Protein AF-A0A3N9XPV6-F1 (afdb_monomer)

Organism: NCBI:txid709868

pLDDT: mean 76.43, std 15.55, range [40.47, 96.31]

Radius of gyration: 29.43 Å; Cα contacts (8 Å, |Δi|>4): 222; chains: 1; bounding box: 80×48×79 Å

Nearest PDB structures (foldseek):
  6jx6-assembly1_A  TM=5.260E-01  e=5.257E+00  Homo sapiens
  5eg1-assembly1_B  TM=3.482E-01  e=6.632E+00  Escherichia coli

Sequence (226 aa):
MHCTKCGAELAHPGQGHACRSSTPPPALRTAGWNVATWFVVGFAILLALAAMAAAVLGSTPSGRARPLPPSGAGAAIGFVLANLILIAAFIGLAVSGLIWGRGTRQLAEAHGSSGRSYSRHWGIRVFSSCVVFSTVMAWLASDRTAPAVLFGQAGLRTLGAAALIGGVLHSRARVLRLIAHVDRVVAGHDPAWPLSPTPTSDDWNAGQWDPDVLRDIEARRNRHRT

Foldseek 3Di:
DADPQDRDDDPDPPPDDLRAHLDQPPPVLVVQLVVLLVLLLVLLVLLLVLLVQLLVLLLPDPDDDDDDDPVNVVSVVSNVVSVVSNVVSVVSNVVSLVSNLVSLLVLCVNRSHRSVVLNDFVLQVLLVVLQVVLVVLCVPDPDNSPSCNSVSSSVSSNRSSVSNNVRSVVSVVVSVVSSVVSVCLSVVVDPCHDADPPRDPVVVPCCVVDVVVVVVVVVVVVVVVD

Mean predicted aligned error: 14.72 Å

Solvent-accessible surface area (backbone atoms only — not comparable to full-atom values): 12256 Å² total; per-residue (Å²): 94,60,41,94,73,40,62,50,80,42,96,52,94,85,67,89,66,87,71,40,40,76,64,78,76,59,68,68,58,57,51,54,33,53,53,24,48,51,46,31,43,49,24,29,51,49,31,24,52,24,31,45,51,28,26,57,42,55,50,51,85,88,74,85,89,71,87,76,59,84,70,56,60,54,42,55,54,49,30,54,49,22,51,53,48,33,54,52,20,52,52,49,27,52,55,26,43,52,53,26,45,52,40,52,25,52,54,32,45,49,63,46,40,70,30,70,71,69,60,66,48,68,12,60,56,48,22,52,50,24,48,50,50,29,52,50,52,50,70,72,36,92,54,61,65,39,53,70,50,31,47,49,31,20,51,28,40,33,52,14,27,52,36,31,42,52,31,51,54,52,48,48,54,56,50,51,53,52,51,54,51,50,52,35,60,72,67,66,66,48,97,77,64,77,76,55,97,66,78,48,79,73,77,67,45,52,59,79,81,36,65,64,60,36,54,49,54,52,55,52,54,54,65,74,74,111

Structure (mmCIF, N/CA/C/O backbone):
data_AF-A0A3N9XPV6-F1
#
_entry.id   AF-A0A3N9XPV6-F1
#
loop_
_atom_site.group_PDB
_atom_site.id
_atom_site.type_symbol
_atom_site.label_atom_id
_atom_site.label_alt_id
_atom_site.label_comp_id
_atom_site.label_asym_id
_atom_site.label_entity_id
_atom_site.label_seq_id
_atom_site.pdbx_PDB_ins_code
_atom_site.Cartn_x
_atom_site.Cartn_y
_atom_site.Cartn_z
_atom_site.occupancy
_atom_site.B_iso_or_equiv
_atom_site.auth_seq_id
_atom_site.auth_comp_id
_atom_site.auth_asym_id
_atom_site.auth_atom_id
_atom_site.pdbx_PDB_model_num
ATOM 1 N N . MET A 1 1 ? 18.701 -5.122 -40.941 1.00 62.53 1 MET A N 1
ATOM 2 C CA . MET A 1 1 ? 17.502 -4.270 -40.682 1.00 62.53 1 MET A CA 1
ATOM 3 C C . MET A 1 1 ? 17.457 -3.965 -39.188 1.00 62.53 1 MET A C 1
ATOM 5 O O . MET A 1 1 ? 17.973 -4.785 -38.455 1.00 62.53 1 MET A O 1
ATOM 9 N N . HIS A 1 2 ? 16.881 -2.860 -38.701 1.00 64.75 2 HIS A N 1
ATOM 10 C CA . HIS A 1 2 ? 16.944 -2.512 -37.261 1.00 64.75 2 HIS A CA 1
ATOM 11 C C . HIS A 1 2 ? 15.557 -2.445 -36.589 1.00 64.75 2 HIS A C 1
ATOM 13 O O . HIS A 1 2 ? 14.595 -2.010 -37.225 1.00 64.75 2 HIS A O 1
ATOM 19 N N . CYS A 1 3 ? 15.432 -2.836 -35.305 1.00 65.44 3 CYS A N 1
ATOM 20 C CA . CYS A 1 3 ? 14.211 -2.591 -34.512 1.00 65.44 3 CYS A CA 1
ATOM 21 C C . CYS A 1 3 ? 13.995 -1.077 -34.436 1.00 65.44 3 CYS A C 1
ATOM 23 O O . CYS A 1 3 ? 14.821 -0.364 -33.871 1.00 65.44 3 CYS A O 1
ATOM 25 N N . THR A 1 4 ? 12.850 -0.579 -34.900 1.00 61.44 4 THR A N 1
ATOM 26 C CA . THR A 1 4 ? 12.503 0.854 -34.829 1.00 61.44 4 THR A CA 1
ATOM 27 C C . THR A 1 4 ? 12.383 1.387 -33.395 1.00 61.44 4 THR A C 1
ATOM 29 O O . THR A 1 4 ? 12.362 2.595 -33.190 1.00 61.44 4 THR A O 1
ATOM 32 N N . LYS A 1 5 ? 12.312 0.496 -32.395 1.00 58.03 5 LYS A N 1
ATOM 33 C CA . LYS A 1 5 ? 12.226 0.835 -30.966 1.00 58.03 5 LYS A CA 1
ATOM 34 C C . LYS A 1 5 ? 13.553 0.780 -30.201 1.00 58.03 5 LYS A C 1
ATOM 36 O O . LYS A 1 5 ? 13.687 1.518 -29.231 1.00 58.03 5 LYS A O 1
ATOM 41 N N . CYS A 1 6 ? 14.494 -0.096 -30.561 1.00 62.50 6 CYS A N 1
ATOM 42 C CA . CYS A 1 6 ? 15.762 -0.239 -29.823 1.00 62.50 6 CYS A CA 1
ATOM 43 C C . CYS A 1 6 ? 17.029 -0.191 -30.678 1.00 62.50 6 CYS A C 1
ATOM 45 O O . CYS A 1 6 ? 18.121 -0.238 -30.125 1.00 62.50 6 CYS A O 1
ATOM 47 N N . GLY A 1 7 ? 16.907 -0.130 -32.004 1.00 62.75 7 GLY A N 1
ATOM 48 C CA . GLY A 1 7 ? 18.045 -0.140 -32.923 1.00 62.75 7 GLY A CA 1
ATOM 49 C C . GLY A 1 7 ? 18.720 -1.504 -33.104 1.00 62.75 7 GLY A C 1
ATOM 50 O O . GLY A 1 7 ? 19.620 -1.608 -33.932 1.00 62.75 7 GLY A O 1
ATOM 51 N N . ALA A 1 8 ? 18.287 -2.555 -32.392 1.00 66.38 8 ALA A N 1
ATOM 52 C CA . ALA A 1 8 ? 18.876 -3.889 -32.517 1.00 66.38 8 ALA A CA 1
ATOM 53 C C . ALA A 1 8 ? 18.784 -4.406 -33.953 1.00 66.38 8 ALA A C 1
ATOM 55 O O . ALA A 1 8 ? 17.744 -4.272 -34.602 1.00 66.38 8 ALA A O 1
ATOM 56 N N . GLU A 1 9 ? 19.874 -4.992 -34.431 1.00 67.69 9 GLU A N 1
ATOM 57 C CA . GLU A 1 9 ? 19.951 -5.565 -35.765 1.00 67.69 9 GLU A CA 1
ATOM 58 C C . GLU A 1 9 ? 19.128 -6.864 -35.838 1.00 67.69 9 GLU A C 1
ATOM 60 O O . GLU A 1 9 ? 19.187 -7.724 -34.961 1.00 67.69 9 GLU A O 1
ATOM 65 N N . LEU A 1 10 ? 18.291 -6.962 -36.866 1.00 73.25 10 LEU A N 1
ATOM 66 C CA . LEU A 1 10 ? 17.364 -8.051 -37.146 1.00 73.25 10 LEU A CA 1
ATOM 67 C C . LEU A 1 10 ? 17.811 -8.741 -38.429 1.00 73.25 10 LEU A C 1
ATOM 69 O O . LEU A 1 10 ? 18.010 -8.073 -39.455 1.00 73.25 10 LEU A O 1
ATOM 73 N N . ALA A 1 11 ? 17.913 -10.069 -38.366 1.00 74.69 11 ALA A N 1
ATOM 74 C CA . ALA A 1 11 ? 18.328 -10.907 -39.485 1.00 74.69 11 ALA A CA 1
ATOM 75 C C . ALA A 1 11 ? 17.227 -11.021 -40.552 1.00 74.69 11 ALA A C 1
ATOM 77 O O . ALA A 1 11 ? 17.520 -11.082 -41.742 1.00 74.69 11 ALA A O 1
ATOM 78 N N . HIS A 1 12 ? 15.954 -11.008 -40.144 1.00 74.25 12 HIS A N 1
ATOM 79 C CA . HIS A 1 12 ? 14.810 -11.084 -41.056 1.00 74.25 12 HIS A CA 1
ATOM 80 C C . HIS A 1 12 ? 13.545 -10.419 -40.474 1.00 74.25 12 HIS A C 1
ATOM 82 O O . HIS A 1 12 ? 13.375 -10.352 -39.248 1.00 74.25 12 HIS A O 1
ATOM 88 N N . PRO A 1 13 ? 12.629 -9.922 -41.329 1.00 61.81 13 PRO A N 1
ATOM 89 C CA . PRO A 1 13 ? 11.376 -9.308 -40.892 1.00 61.81 13 PRO A CA 1
ATOM 90 C C . PRO A 1 13 ? 10.517 -10.304 -40.095 1.00 61.81 13 PRO A C 1
ATOM 92 O O . PRO A 1 13 ? 10.361 -11.457 -40.482 1.00 61.81 13 PRO A O 1
ATOM 95 N N . GLY A 1 14 ? 9.972 -9.864 -38.956 1.00 63.50 14 GLY A N 1
ATOM 96 C CA . GLY A 1 14 ? 9.145 -10.703 -38.076 1.00 63.50 14 GLY A CA 1
ATOM 97 C C . GLY A 1 14 ? 9.911 -11.539 -37.041 1.00 63.50 14 GLY A C 1
ATOM 98 O O . GLY A 1 14 ? 9.280 -12.275 -36.286 1.00 63.50 14 GLY A O 1
ATOM 99 N N . GLN A 1 15 ? 11.243 -11.414 -36.948 1.00 73.06 15 GLN A N 1
ATOM 100 C CA . GLN A 1 15 ? 12.025 -12.057 -35.887 1.00 73.06 15 GLN A CA 1
ATOM 101 C C . GLN A 1 15 ? 11.551 -11.576 -34.505 1.00 73.06 15 GLN A C 1
ATOM 103 O O . GLN A 1 15 ? 11.698 -10.403 -34.141 1.00 73.06 15 GLN A O 1
ATOM 108 N N . GLY A 1 16 ? 10.972 -12.495 -33.730 1.00 55.66 16 GLY A N 1
ATOM 109 C CA . GLY A 1 16 ? 10.625 -12.255 -32.337 1.00 55.66 16 GLY A CA 1
ATOM 110 C C . GLY A 1 16 ? 11.897 -11.986 -31.542 1.00 55.66 16 GLY A C 1
ATOM 111 O O . GLY A 1 16 ? 12.680 -12.894 -31.294 1.00 55.66 16 GLY A O 1
ATOM 112 N N . HIS A 1 17 ? 12.109 -10.736 -31.151 1.00 64.44 17 HIS A N 1
ATOM 113 C CA . HIS A 1 17 ? 13.186 -10.343 -30.254 1.00 64.44 17 HIS A CA 1
ATOM 114 C C . HIS A 1 17 ? 12.586 -9.523 -29.112 1.00 64.44 17 HIS A C 1
ATOM 116 O O . HIS A 1 17 ? 11.590 -8.812 -29.281 1.00 64.44 17 HIS A O 1
ATOM 122 N N . ALA A 1 18 ? 13.175 -9.626 -27.924 1.00 59.81 18 ALA A N 1
ATOM 123 C CA . ALA A 1 18 ? 12.777 -8.794 -26.799 1.00 59.81 18 ALA A CA 1
ATOM 124 C C . ALA A 1 18 ? 13.331 -7.377 -27.016 1.00 59.81 18 ALA A C 1
ATOM 126 O O . ALA A 1 18 ? 14.433 -7.067 -26.569 1.00 59.81 18 ALA A O 1
ATOM 127 N N . CYS A 1 19 ? 12.593 -6.530 -27.744 1.00 59.03 19 CYS A N 1
ATOM 128 C CA . CYS A 1 19 ? 13.003 -5.148 -28.015 1.00 59.03 19 CYS A CA 1
ATOM 129 C C . CYS A 1 19 ? 13.046 -4.377 -26.670 1.00 59.03 19 CYS A C 1
ATOM 131 O O . CYS A 1 19 ? 12.009 -4.025 -26.103 1.00 59.03 19 CYS A O 1
ATOM 133 N N . ARG A 1 20 ? 14.255 -4.182 -26.119 1.00 59.78 20 ARG A N 1
ATOM 134 C CA . ARG A 1 20 ? 14.542 -3.366 -24.924 1.00 59.78 20 ARG A CA 1
ATOM 135 C C . ARG A 1 20 ? 14.912 -1.965 -25.400 1.00 59.78 20 ARG A C 1
ATOM 137 O O . ARG A 1 20 ? 15.919 -1.840 -26.084 1.00 59.78 20 ARG A O 1
ATOM 144 N N . SER A 1 21 ? 14.129 -0.926 -25.102 1.00 54.56 21 SER A N 1
ATOM 145 C CA . SER A 1 21 ? 14.518 0.439 -25.493 1.00 54.56 21 SER A CA 1
ATOM 146 C C . SER A 1 21 ? 15.851 0.816 -24.847 1.00 54.56 21 SER A C 1
ATOM 148 O O . SER A 1 21 ? 16.018 0.666 -23.641 1.00 54.56 21 SER A O 1
ATOM 150 N N . SER A 1 22 ? 16.783 1.301 -25.665 1.00 52.03 22 SER A N 1
ATOM 151 C CA . SER A 1 22 ? 18.109 1.783 -25.260 1.00 52.03 22 SER A CA 1
ATOM 152 C C . SER A 1 22 ? 18.068 3.175 -24.626 1.00 52.03 22 SER A C 1
ATOM 154 O O . SER A 1 22 ? 19.056 3.627 -24.056 1.00 52.03 22 SER A O 1
ATOM 156 N N . THR A 1 23 ? 16.930 3.869 -24.712 1.00 53.81 23 THR A N 1
ATOM 157 C CA . THR A 1 23 ? 16.750 5.202 -24.138 1.00 53.81 23 THR A CA 1
ATOM 158 C C . THR A 1 23 ? 16.310 5.087 -22.675 1.00 53.81 23 THR A C 1
ATOM 160 O O . THR A 1 23 ? 15.220 4.559 -22.419 1.00 53.81 23 THR A O 1
ATOM 163 N N . PRO A 1 24 ? 17.101 5.583 -21.704 1.00 57.56 24 PRO A N 1
ATOM 164 C CA . PRO A 1 24 ? 16.685 5.596 -20.309 1.00 57.56 24 PRO A CA 1
ATOM 165 C C . PRO A 1 24 ? 15.418 6.454 -20.154 1.00 57.56 24 PRO A C 1
ATOM 167 O O . PRO A 1 24 ? 15.271 7.479 -20.831 1.00 57.56 24 PRO A O 1
ATOM 170 N N . PRO A 1 25 ? 14.461 6.066 -19.292 1.00 60.66 25 PRO A N 1
ATOM 171 C CA . PRO A 1 25 ? 13.281 6.883 -19.057 1.00 60.66 25 PRO A CA 1
ATOM 172 C C . PRO A 1 25 ? 13.680 8.250 -18.485 1.00 60.66 25 PRO A C 1
ATOM 174 O O . PRO A 1 25 ? 14.676 8.354 -17.767 1.00 60.66 25 PRO A O 1
ATOM 177 N N . PRO A 1 26 ? 12.886 9.305 -18.741 1.00 63.94 26 PRO A N 1
ATOM 178 C CA . PRO A 1 26 ? 13.210 10.646 -18.272 1.00 63.94 26 PRO A CA 1
ATOM 179 C C . PRO A 1 26 ? 13.374 10.663 -16.746 1.00 63.94 26 PRO A C 1
ATOM 181 O O . PRO A 1 26 ? 12.532 10.113 -16.030 1.00 63.94 26 PRO A O 1
ATOM 184 N N . ALA A 1 27 ? 14.418 11.332 -16.244 1.00 65.62 27 ALA A N 1
ATOM 185 C CA . ALA A 1 27 ? 14.768 11.390 -14.816 1.00 65.62 27 ALA A CA 1
ATOM 186 C C . ALA A 1 27 ? 13.613 11.872 -13.910 1.00 65.62 27 ALA A C 1
ATOM 188 O O . ALA A 1 27 ? 13.474 11.450 -12.763 1.00 65.62 27 ALA A O 1
ATOM 189 N N . LEU A 1 28 ? 12.712 12.699 -14.446 1.00 66.3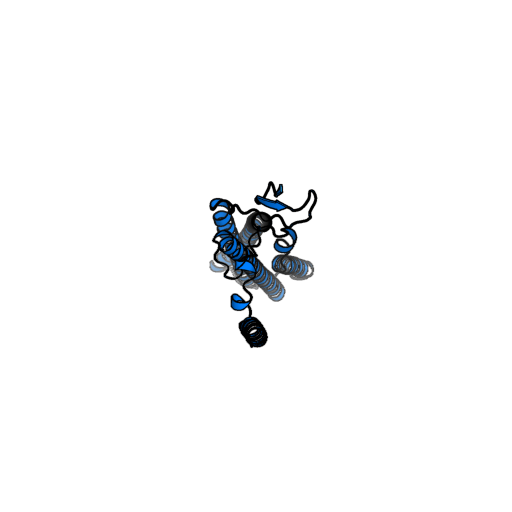8 28 LEU A N 1
ATOM 190 C CA . LEU A 1 28 ? 11.5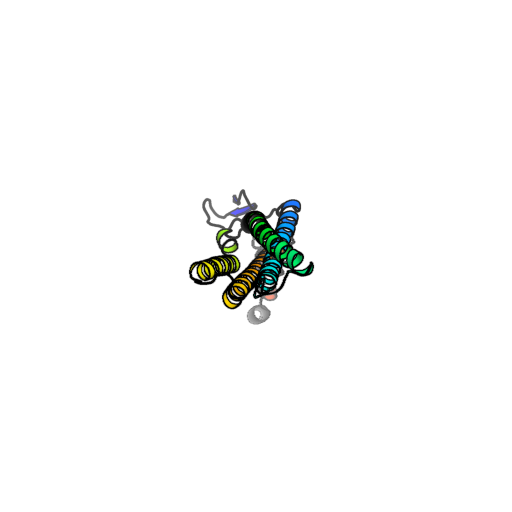01 13.137 -13.748 1.00 66.38 28 LEU A CA 1
ATOM 191 C C . LEU A 1 28 ? 10.566 11.959 -13.393 1.00 66.38 28 LEU A C 1
ATOM 193 O O . LEU A 1 28 ? 9.925 11.951 -12.341 1.00 66.38 28 LEU A O 1
ATOM 197 N N . ARG A 1 29 ? 10.506 10.927 -14.246 1.00 75.00 29 ARG A N 1
ATOM 198 C CA . ARG A 1 29 ? 9.647 9.746 -14.066 1.00 75.00 29 ARG A CA 1
ATOM 199 C C . ARG A 1 29 ? 10.190 8.805 -12.985 1.00 75.00 29 ARG A C 1
ATOM 201 O O . ARG A 1 29 ? 9.402 8.242 -12.226 1.00 75.00 29 ARG A O 1
ATOM 208 N N . THR A 1 30 ? 11.511 8.656 -12.868 1.00 78.00 30 THR A N 1
ATOM 209 C CA . THR A 1 30 ? 12.147 7.869 -11.793 1.00 78.00 30 THR A CA 1
ATOM 210 C C . THR A 1 30 ? 12.060 8.581 -10.442 1.00 78.00 30 THR A C 1
ATOM 212 O O . THR A 1 30 ? 11.767 7.933 -9.434 1.00 78.00 30 THR A O 1
ATOM 215 N N . ALA A 1 31 ? 12.225 9.909 -10.412 1.00 82.19 31 ALA A N 1
ATOM 216 C CA . ALA A 1 31 ? 12.039 10.719 -9.207 1.00 82.19 31 ALA A CA 1
ATOM 217 C C . ALA A 1 31 ? 10.603 10.613 -8.661 1.00 82.19 31 ALA A C 1
ATOM 219 O O . ALA A 1 31 ? 10.412 10.270 -7.493 1.00 82.19 31 ALA A O 1
ATOM 220 N N . GLY A 1 32 ? 9.590 10.796 -9.518 1.00 85.19 32 GLY A N 1
ATOM 221 C CA . GLY A 1 32 ? 8.181 10.662 -9.129 1.00 85.19 32 GLY A CA 1
ATOM 222 C C . GLY A 1 32 ? 7.820 9.264 -8.612 1.00 85.19 32 GLY A C 1
ATOM 223 O O . GLY A 1 32 ? 7.085 9.129 -7.635 1.00 85.19 32 GLY A O 1
ATOM 224 N N . TRP A 1 33 ? 8.386 8.208 -9.203 1.00 89.19 33 TRP A N 1
ATOM 225 C CA . TRP A 1 33 ? 8.198 6.834 -8.724 1.00 89.19 33 TRP A CA 1
ATOM 226 C C . TRP A 1 33 ? 8.852 6.568 -7.358 1.00 89.19 33 TRP A C 1
ATOM 228 O O . TRP A 1 33 ? 8.258 5.898 -6.506 1.00 89.19 33 TRP A O 1
ATOM 238 N N . ASN A 1 34 ? 10.048 7.112 -7.111 1.00 90.00 34 ASN A N 1
ATOM 239 C CA . ASN A 1 34 ? 10.698 7.021 -5.800 1.00 90.00 34 ASN A CA 1
ATOM 240 C C . ASN A 1 34 ? 9.865 7.725 -4.722 1.00 90.00 34 ASN A C 1
ATOM 242 O O . ASN A 1 34 ? 9.631 7.152 -3.660 1.00 90.00 34 ASN A O 1
ATOM 246 N N . VAL A 1 35 ? 9.362 8.925 -5.014 1.00 91.62 35 VAL A N 1
ATOM 247 C CA . VAL A 1 35 ? 8.476 9.669 -4.110 1.00 91.62 35 VAL A CA 1
ATOM 248 C C . VAL A 1 35 ? 7.195 8.876 -3.827 1.00 91.62 35 VAL A C 1
ATOM 250 O O . VAL A 1 35 ? 6.831 8.685 -2.668 1.00 91.62 35 VAL A O 1
ATOM 253 N N . ALA A 1 36 ? 6.556 8.317 -4.860 1.00 91.25 36 ALA A N 1
ATOM 254 C CA . ALA A 1 36 ? 5.371 7.475 -4.698 1.00 91.25 36 ALA A CA 1
ATOM 255 C C . ALA A 1 36 ? 5.638 6.232 -3.830 1.00 91.25 36 ALA A C 1
ATOM 257 O O . ALA A 1 36 ? 4.786 5.854 -3.030 1.00 91.25 36 ALA A O 1
ATOM 258 N N . THR A 1 37 ? 6.827 5.624 -3.937 1.00 92.44 37 THR A N 1
ATOM 259 C CA . THR A 1 37 ? 7.230 4.491 -3.083 1.00 92.44 37 THR A CA 1
ATOM 260 C C . THR A 1 37 ? 7.195 4.890 -1.607 1.00 92.44 37 THR A C 1
ATOM 262 O O . THR A 1 37 ? 6.597 4.190 -0.791 1.00 92.44 37 THR A O 1
ATOM 265 N N . TRP A 1 38 ? 7.796 6.029 -1.263 1.00 95.38 38 TRP A N 1
ATOM 266 C CA . TRP A 1 38 ? 7.846 6.495 0.121 1.00 95.38 38 TRP A CA 1
ATOM 267 C C . TRP A 1 38 ? 6.491 6.964 0.639 1.00 95.38 38 TRP A C 1
ATOM 269 O O . TRP A 1 38 ? 6.205 6.747 1.812 1.00 95.38 38 TRP A O 1
ATOM 279 N N . PHE A 1 39 ? 5.619 7.501 -0.219 1.00 94.81 39 PHE A N 1
ATOM 280 C CA . PHE A 1 39 ? 4.233 7.765 0.165 1.00 94.81 39 PHE A CA 1
ATOM 281 C C . PHE A 1 39 ? 3.480 6.483 0.525 1.00 94.81 39 PHE A C 1
ATOM 283 O O . PHE A 1 39 ? 2.820 6.453 1.559 1.00 94.81 39 PHE A O 1
ATOM 290 N N . VAL A 1 40 ? 3.615 5.408 -0.261 1.00 93.50 40 VAL A N 1
ATOM 291 C CA . VAL A 1 40 ? 2.984 4.119 0.073 1.00 93.50 40 VAL A CA 1
ATOM 292 C C . VAL A 1 40 ? 3.499 3.593 1.415 1.00 93.50 40 VAL A C 1
ATOM 294 O O . VAL A 1 40 ? 2.706 3.173 2.254 1.00 93.50 40 VAL A O 1
ATOM 297 N N . VAL A 1 41 ? 4.815 3.655 1.648 1.00 95.44 41 VAL A N 1
ATOM 298 C CA . VAL A 1 41 ? 5.421 3.244 2.926 1.00 95.44 41 VAL A CA 1
ATOM 299 C C . VAL A 1 41 ? 4.919 4.117 4.080 1.00 95.44 41 VAL A C 1
ATOM 301 O O . VAL A 1 41 ? 4.495 3.586 5.104 1.00 95.44 41 VAL A O 1
ATOM 304 N N . GLY A 1 42 ? 4.905 5.439 3.908 1.00 95.12 42 GLY A N 1
ATOM 305 C CA . GLY A 1 42 ? 4.445 6.390 4.917 1.00 95.12 42 GLY A CA 1
ATOM 306 C C . GLY A 1 42 ? 2.979 6.184 5.291 1.00 95.12 42 GLY A C 1
ATOM 307 O O . GLY A 1 42 ? 2.659 6.091 6.473 1.00 95.12 42 GLY A O 1
ATOM 308 N N . PHE A 1 43 ? 2.091 6.022 4.305 1.00 96.31 43 PHE A N 1
ATOM 309 C CA . PHE A 1 43 ? 0.677 5.738 4.562 1.00 96.31 43 PHE A CA 1
ATOM 310 C C . PHE A 1 43 ? 0.455 4.356 5.184 1.00 96.31 43 PHE A C 1
ATOM 312 O O . PHE A 1 43 ? -0.429 4.217 6.024 1.00 96.31 43 PHE A O 1
ATOM 319 N N . ALA A 1 44 ? 1.260 3.346 4.838 1.00 94.06 44 ALA A N 1
ATOM 320 C CA . ALA A 1 44 ? 1.190 2.035 5.480 1.00 94.06 44 ALA A CA 1
ATOM 321 C C . ALA A 1 44 ? 1.603 2.099 6.963 1.00 94.06 44 ALA A C 1
ATOM 323 O O . ALA A 1 44 ? 0.935 1.509 7.812 1.00 94.06 44 ALA A O 1
ATOM 324 N N . ILE A 1 45 ? 2.658 2.855 7.291 1.00 96.31 45 ILE A N 1
ATOM 325 C CA . ILE A 1 45 ? 3.075 3.098 8.682 1.00 96.31 45 ILE A CA 1
ATOM 326 C C . ILE A 1 45 ? 1.991 3.875 9.433 1.00 96.31 45 ILE A C 1
ATOM 328 O O . ILE A 1 45 ? 1.601 3.478 10.529 1.00 96.31 45 ILE A O 1
ATOM 332 N N . LEU A 1 46 ? 1.461 4.945 8.832 1.00 96.12 46 LEU A N 1
ATOM 333 C CA . LEU A 1 46 ? 0.392 5.747 9.426 1.00 96.12 46 LEU A CA 1
ATOM 334 C C . LEU A 1 46 ? -0.855 4.901 9.707 1.00 96.12 46 LEU A C 1
ATOM 336 O O . LEU A 1 46 ? -1.442 5.020 10.778 1.00 96.12 46 LEU A O 1
ATOM 340 N N . LEU A 1 47 ? -1.221 4.008 8.782 1.00 94.56 47 LEU A N 1
ATOM 341 C CA . LEU A 1 47 ? -2.322 3.064 8.958 1.00 94.56 47 LEU A CA 1
ATOM 342 C C . LEU A 1 47 ? -2.094 2.153 10.172 1.00 94.56 47 LEU A C 1
ATOM 344 O O . LEU A 1 47 ? -3.006 1.974 10.976 1.00 94.56 47 LEU A O 1
ATOM 348 N N . ALA A 1 48 ? -0.891 1.589 10.318 1.00 95.00 48 ALA A N 1
ATOM 349 C CA . ALA A 1 48 ? -0.554 0.722 11.445 1.00 95.00 48 ALA A CA 1
ATOM 350 C C . ALA A 1 48 ? -0.609 1.479 12.782 1.00 95.00 48 ALA A C 1
ATOM 352 O O . ALA A 1 48 ? -1.256 1.026 13.726 1.00 95.00 48 ALA A O 1
ATOM 353 N N . LEU A 1 49 ? -0.000 2.667 12.848 1.00 95.44 49 LEU A N 1
ATOM 354 C CA . LEU A 1 49 ? 0.006 3.498 14.054 1.00 95.44 49 LEU A CA 1
ATOM 355 C C . LEU A 1 49 ? -1.405 3.944 14.447 1.00 95.44 49 LEU A C 1
ATOM 357 O O . LEU A 1 49 ? -1.785 3.823 15.610 1.00 95.44 49 LEU A O 1
ATOM 361 N N . ALA A 1 50 ? -2.204 4.405 13.484 1.00 93.12 50 ALA A N 1
ATOM 362 C CA . ALA A 1 50 ? -3.577 4.825 13.735 1.00 93.12 50 ALA A CA 1
ATOM 363 C C . ALA A 1 50 ? -4.470 3.647 14.156 1.00 93.12 50 ALA A C 1
ATOM 365 O O . ALA A 1 50 ? -5.328 3.810 15.020 1.00 93.12 50 ALA A O 1
ATOM 366 N N . ALA A 1 51 ? -4.238 2.445 13.614 1.00 92.75 51 ALA A N 1
ATOM 367 C CA . ALA A 1 51 ? -4.957 1.240 14.024 1.00 92.75 51 ALA A CA 1
ATOM 368 C C . ALA A 1 51 ? -4.648 0.863 15.477 1.00 92.75 51 ALA A C 1
ATOM 370 O O . ALA A 1 51 ? -5.566 0.559 16.237 1.00 92.75 51 ALA A O 1
ATOM 371 N N . MET A 1 52 ? -3.373 0.922 15.870 1.00 93.25 52 MET A N 1
ATOM 372 C CA . MET A 1 52 ? -2.954 0.670 17.249 1.00 93.25 52 MET A CA 1
ATOM 373 C C . MET A 1 52 ? -3.492 1.738 18.205 1.00 93.25 52 MET A C 1
ATOM 375 O O . MET A 1 52 ? -4.025 1.395 19.257 1.00 93.25 52 MET A O 1
ATOM 379 N N . ALA A 1 53 ? -3.431 3.017 17.826 1.00 90.31 53 ALA A N 1
ATOM 380 C CA . ALA A 1 53 ? -3.992 4.109 18.619 1.00 90.31 53 ALA A CA 1
ATOM 381 C C . ALA A 1 53 ? -5.507 3.949 18.819 1.00 90.31 53 ALA A C 1
ATOM 383 O O . ALA A 1 53 ? -5.994 4.069 19.941 1.00 90.31 53 ALA A O 1
ATOM 384 N N . ALA A 1 54 ? -6.247 3.609 17.758 1.00 89.00 54 ALA A N 1
ATOM 385 C CA . ALA A 1 54 ? -7.680 3.344 17.843 1.00 89.00 54 ALA A CA 1
ATOM 386 C C . ALA A 1 54 ? -7.989 2.155 18.767 1.00 89.00 54 ALA A C 1
ATOM 388 O O . ALA A 1 54 ? -8.931 2.235 19.552 1.00 89.00 54 ALA A O 1
ATOM 389 N N . ALA A 1 55 ? -7.191 1.082 18.727 1.00 89.12 55 ALA A N 1
ATOM 390 C CA . ALA A 1 55 ? -7.374 -0.062 19.619 1.00 89.12 55 ALA A CA 1
ATOM 391 C C . ALA A 1 55 ? -7.116 0.294 21.088 1.00 89.12 55 ALA A C 1
ATOM 393 O O . ALA A 1 55 ? -7.934 -0.032 21.944 1.00 89.12 55 ALA A O 1
ATOM 394 N N . VAL A 1 56 ? -6.031 1.020 21.376 1.00 89.00 56 VAL A N 1
ATOM 395 C CA . VAL A 1 56 ? -5.703 1.471 22.737 1.00 89.00 56 VAL A CA 1
ATOM 396 C C . VAL A 1 56 ? -6.801 2.381 23.280 1.00 89.00 56 VAL A C 1
ATOM 398 O O . VAL A 1 56 ? -7.340 2.113 24.351 1.00 89.00 56 VAL A O 1
ATOM 401 N N . LEU A 1 57 ? -7.192 3.407 22.523 1.00 87.25 57 LEU A N 1
ATOM 402 C CA . LEU A 1 57 ? -8.205 4.370 22.955 1.00 87.25 57 LEU A CA 1
ATOM 403 C C . LEU A 1 57 ? -9.587 3.719 23.079 1.00 87.25 57 LEU A C 1
ATOM 405 O O . LEU A 1 57 ? -10.286 3.958 24.060 1.00 87.25 57 LEU A O 1
ATOM 409 N N . GLY A 1 58 ? -9.950 2.838 22.145 1.00 82.44 58 GLY A N 1
ATOM 410 C CA . GLY A 1 58 ? -11.214 2.100 22.176 1.00 82.44 58 GLY A CA 1
ATOM 411 C C . GLY A 1 58 ? -11.286 1.043 23.283 1.00 82.44 58 GLY A C 1
ATOM 412 O O . GLY A 1 58 ? -12.379 0.677 23.698 1.00 82.44 58 GLY A O 1
ATOM 413 N N . SER A 1 59 ? -10.139 0.580 23.792 1.00 80.06 59 SER A N 1
ATOM 414 C CA . SER A 1 59 ? -10.063 -0.359 24.919 1.00 80.06 59 SER A CA 1
ATOM 415 C C . SER A 1 59 ? -10.156 0.309 26.295 1.00 80.06 59 SER A C 1
ATOM 417 O O . SER A 1 59 ? -10.239 -0.390 27.306 1.00 80.06 59 SER A O 1
ATOM 419 N N . THR A 1 60 ? -10.156 1.648 26.361 1.00 73.94 60 THR A N 1
ATOM 420 C CA . THR A 1 60 ? -10.333 2.361 27.632 1.00 73.94 60 THR A CA 1
ATOM 421 C C . THR A 1 60 ? -11.807 2.304 28.068 1.00 73.94 60 THR A C 1
ATOM 423 O O . THR A 1 60 ? -12.686 2.760 27.332 1.00 73.94 60 THR A O 1
ATOM 426 N N . PRO A 1 61 ? -12.127 1.733 29.247 1.00 58.47 61 PRO A N 1
ATOM 427 C CA . PRO A 1 61 ? -13.506 1.562 29.690 1.00 58.47 61 PRO A CA 1
ATOM 4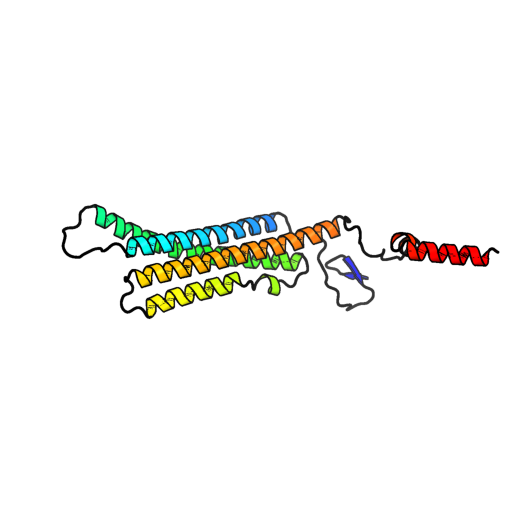28 C C . PRO A 1 61 ? -14.139 2.918 30.013 1.00 58.47 61 PRO A C 1
ATOM 430 O O . PRO A 1 61 ? -14.014 3.456 31.113 1.00 58.47 61 PRO A O 1
ATOM 433 N N . SER A 1 62 ? -14.870 3.458 29.044 1.00 54.16 62 SER A N 1
ATOM 434 C CA . SER A 1 62 ? -15.721 4.632 29.212 1.00 54.16 62 SER A CA 1
ATOM 435 C C . SER A 1 62 ? -17.047 4.206 29.850 1.00 54.16 62 SER A C 1
ATOM 437 O O . SER A 1 62 ? -18.076 4.166 29.189 1.00 54.16 62 SER A O 1
ATOM 439 N N . GLY A 1 63 ? -17.027 3.841 31.135 1.00 47.69 63 GLY A N 1
ATOM 440 C CA . GLY A 1 63 ? -18.250 3.746 31.939 1.00 47.69 63 GLY A CA 1
ATOM 441 C C . GLY A 1 63 ? -18.585 2.377 32.534 1.00 47.69 63 GLY A C 1
ATOM 442 O O . GLY A 1 63 ? -19.334 1.590 31.966 1.00 47.69 63 GLY A O 1
ATOM 443 N N . ARG A 1 64 ? -18.189 2.191 33.797 1.00 42.69 64 ARG A N 1
ATOM 444 C CA . ARG A 1 64 ? -19.117 1.748 34.848 1.00 42.69 64 ARG A CA 1
ATOM 445 C C . ARG A 1 64 ? -18.927 2.671 36.063 1.00 42.69 64 ARG A C 1
ATOM 447 O O . ARG A 1 64 ? -17.917 2.592 36.749 1.00 42.69 64 ARG A O 1
ATOM 454 N N . ALA A 1 65 ? -19.903 3.558 36.282 1.00 41.06 65 ALA A N 1
ATOM 455 C CA . ALA A 1 65 ? -20.204 4.240 37.551 1.00 41.06 65 ALA A CA 1
ATOM 456 C C . ALA A 1 65 ? -19.270 5.348 38.109 1.00 41.06 65 ALA A C 1
ATOM 458 O O . ALA A 1 65 ? -19.005 5.365 39.311 1.00 41.06 65 ALA A O 1
ATOM 459 N N . ARG A 1 66 ? -18.843 6.354 37.325 1.00 42.56 66 ARG A N 1
ATOM 460 C CA . ARG A 1 66 ? -18.332 7.605 37.935 1.00 42.56 66 ARG A CA 1
ATOM 461 C C . ARG A 1 66 ? -18.596 8.841 37.066 1.00 42.56 66 ARG A C 1
ATOM 463 O O . ARG A 1 66 ? -18.484 8.716 35.847 1.00 42.56 66 ARG A O 1
ATOM 470 N N . PRO A 1 67 ? -18.941 10.011 37.648 1.00 46.34 67 PRO A N 1
ATOM 471 C CA . PRO A 1 67 ? -19.016 11.263 36.900 1.00 46.34 67 PRO A CA 1
ATOM 472 C C . PRO A 1 67 ? -17.676 11.479 36.200 1.00 46.34 67 PRO A C 1
ATOM 474 O O . PRO A 1 67 ? -16.631 11.376 36.844 1.00 46.34 67 PRO A O 1
ATOM 477 N N . LEU A 1 68 ? -17.711 11.690 34.884 1.00 48.53 68 LEU A N 1
ATOM 478 C CA . LEU A 1 68 ? -16.520 11.850 34.057 1.00 48.53 68 LEU A CA 1
ATOM 479 C C . LEU A 1 68 ? -15.627 12.968 34.628 1.00 48.53 68 LEU A C 1
ATOM 481 O O . LEU A 1 68 ? -16.064 14.119 34.669 1.00 48.53 68 LEU A O 1
ATOM 485 N N . PRO A 1 69 ? -14.375 12.679 35.028 1.00 46.00 69 PRO A N 1
ATOM 486 C CA . PRO A 1 69 ? -13.368 13.720 35.112 1.00 46.00 69 PRO A CA 1
ATOM 487 C C . PRO A 1 69 ? -13.086 14.253 33.692 1.00 46.00 69 PRO A C 1
ATOM 489 O O . PRO A 1 69 ? -13.295 13.531 32.709 1.00 46.00 69 PRO A O 1
ATOM 492 N N . PRO A 1 70 ? -12.572 15.487 33.545 1.00 54.06 70 PRO A N 1
ATOM 493 C CA . PRO A 1 70 ? -12.303 16.120 32.243 1.00 54.06 70 PRO A CA 1
ATOM 494 C C . PRO A 1 70 ? -11.363 15.319 31.314 1.00 54.06 70 PRO A C 1
ATOM 496 O O . PRO A 1 70 ? -11.278 15.604 30.122 1.00 54.06 70 PRO A O 1
ATOM 499 N N . SER A 1 71 ? -10.700 14.275 31.819 1.00 54.03 71 SER A N 1
ATOM 500 C CA . SER A 1 71 ? -9.864 13.341 31.060 1.00 54.03 71 SER A CA 1
ATOM 501 C C . SER A 1 71 ? -10.633 12.381 30.132 1.00 54.03 71 SER A C 1
ATOM 503 O O . SER A 1 71 ? -10.036 11.855 29.195 1.00 54.03 71 SER A O 1
ATOM 505 N N . GLY A 1 72 ? -11.940 12.164 30.331 1.00 54.34 72 GLY A N 1
ATOM 506 C CA . GLY A 1 72 ? -12.741 11.250 29.496 1.00 54.34 72 GLY A CA 1
ATOM 507 C C . GLY A 1 72 ? -13.088 11.792 28.102 1.00 54.34 72 GLY A C 1
ATOM 508 O O . GLY A 1 72 ? -13.174 11.029 27.140 1.00 54.34 72 GLY A O 1
ATOM 509 N N . ALA A 1 73 ? -13.216 13.115 27.960 1.00 63.69 73 ALA A N 1
ATOM 510 C CA . ALA A 1 73 ? -13.488 13.755 26.670 1.00 63.69 73 ALA A CA 1
ATOM 511 C C . ALA A 1 73 ? -12.301 13.620 25.698 1.00 63.69 73 ALA A C 1
ATOM 513 O O . ALA A 1 73 ? -12.495 13.417 24.499 1.00 63.69 73 ALA A O 1
ATOM 514 N N . GLY A 1 74 ? -11.069 13.663 26.219 1.00 70.12 74 GLY A N 1
ATOM 515 C CA . GLY A 1 74 ? -9.851 13.521 25.418 1.00 70.12 74 GLY A CA 1
ATOM 516 C C . GLY A 1 74 ? -9.721 12.148 24.753 1.00 70.12 74 GLY A C 1
ATOM 517 O O . GLY A 1 74 ? -9.339 12.071 23.587 1.00 70.12 74 GLY A O 1
ATOM 518 N N . ALA A 1 75 ? -10.098 11.070 25.449 1.00 73.62 75 ALA A N 1
ATOM 519 C CA . ALA A 1 75 ? -10.051 9.713 24.899 1.00 73.62 75 ALA A CA 1
ATOM 520 C C . ALA A 1 75 ? -11.062 9.514 23.756 1.00 73.62 75 ALA A C 1
ATOM 522 O O . ALA A 1 75 ? -10.716 8.949 22.718 1.00 73.62 75 ALA A O 1
ATOM 523 N N . ALA A 1 76 ? -12.281 10.043 23.905 1.00 77.25 76 ALA A N 1
ATOM 524 C CA . ALA A 1 76 ? -13.308 9.988 22.867 1.00 77.25 76 ALA A CA 1
ATOM 525 C C . ALA A 1 76 ? -12.914 10.797 21.617 1.00 77.25 76 ALA A C 1
ATOM 527 O O . ALA A 1 76 ? -13.003 10.290 20.498 1.00 77.25 76 ALA A O 1
ATOM 528 N N . ILE A 1 77 ? -12.412 12.025 21.799 1.00 82.88 77 ILE A N 1
ATOM 529 C CA . ILE A 1 77 ? -11.911 12.866 20.698 1.00 82.88 77 ILE A CA 1
ATOM 530 C C . ILE A 1 77 ? -10.727 12.184 20.002 1.00 82.88 77 ILE A C 1
ATOM 532 O O . ILE A 1 77 ? -10.693 12.104 18.773 1.00 82.88 77 ILE A O 1
ATOM 536 N N . GLY A 1 78 ? -9.783 11.638 20.774 1.00 81.69 78 GLY A N 1
ATOM 537 C CA . GLY A 1 78 ? -8.642 10.895 20.245 1.00 81.69 78 GLY A CA 1
ATOM 538 C C . GLY A 1 78 ? -9.062 9.662 19.444 1.00 81.69 78 GLY A C 1
ATOM 539 O O . GLY A 1 78 ? -8.492 9.396 18.388 1.00 81.69 78 GLY A O 1
ATOM 540 N N . PHE A 1 79 ? -10.080 8.928 19.901 1.00 83.88 79 PHE A N 1
ATOM 541 C CA . PHE A 1 79 ? -10.599 7.759 19.192 1.00 83.88 79 PHE A CA 1
ATOM 542 C C . PHE A 1 79 ? -11.226 8.143 17.846 1.00 83.88 79 PHE A C 1
ATOM 544 O O . PHE A 1 79 ? -10.943 7.507 16.828 1.00 83.88 79 PHE A O 1
ATOM 551 N N . VAL A 1 80 ? -12.033 9.207 17.809 1.00 86.75 80 VAL A N 1
ATOM 552 C CA . VAL A 1 80 ? -12.597 9.734 16.555 1.00 86.75 80 VAL A CA 1
ATOM 553 C C . VAL A 1 80 ? -11.479 10.170 15.610 1.00 86.75 80 VAL A C 1
ATOM 555 O O . VAL A 1 80 ? -11.477 9.785 14.441 1.00 86.75 80 VAL A O 1
ATOM 558 N N . LEU A 1 81 ? -10.487 10.902 16.120 1.00 88.69 81 LEU A N 1
ATOM 559 C CA . LEU A 1 81 ? -9.354 11.364 15.326 1.00 88.69 81 LEU A CA 1
ATOM 560 C C . LEU A 1 81 ? -8.538 10.194 14.759 1.00 88.69 81 LEU A C 1
ATOM 562 O O . LEU A 1 81 ? -8.207 10.203 13.576 1.00 88.69 81 LEU A O 1
ATOM 566 N N . ALA A 1 82 ? -8.274 9.153 15.552 1.00 87.69 82 ALA A N 1
ATOM 567 C CA . ALA A 1 82 ? -7.580 7.951 15.092 1.00 87.69 82 ALA A CA 1
ATOM 568 C C . ALA A 1 82 ? -8.340 7.251 13.951 1.00 87.69 82 ALA A C 1
ATOM 570 O O . ALA A 1 82 ? -7.730 6.832 12.967 1.00 87.69 82 ALA A O 1
ATOM 571 N N . ASN A 1 83 ? -9.672 7.182 14.030 1.00 88.38 83 ASN A N 1
ATOM 572 C CA . ASN A 1 83 ? -10.501 6.627 12.957 1.00 88.38 83 ASN A CA 1
ATOM 573 C C . ASN A 1 83 ? -10.512 7.509 11.696 1.00 88.38 83 ASN A C 1
ATOM 575 O O . ASN A 1 83 ? -10.448 6.983 10.585 1.00 88.38 83 ASN A O 1
ATOM 579 N N . LEU A 1 84 ? -10.520 8.838 11.836 1.00 92.31 84 LEU A N 1
ATOM 580 C CA . LEU A 1 84 ? -10.374 9.752 10.697 1.00 92.31 84 LEU A CA 1
ATOM 581 C C . LEU A 1 84 ? -9.004 9.600 10.023 1.00 92.31 84 LEU A C 1
ATOM 583 O O . LEU A 1 84 ? -8.924 9.545 8.795 1.00 92.31 84 LEU A O 1
ATOM 587 N N . ILE A 1 85 ? -7.936 9.460 10.813 1.00 93.38 85 ILE A N 1
ATOM 588 C CA . ILE A 1 85 ? -6.584 9.197 10.305 1.00 93.38 85 ILE A CA 1
ATOM 589 C C . ILE A 1 85 ? -6.538 7.849 9.580 1.00 93.38 85 ILE A C 1
ATOM 591 O O . ILE A 1 85 ? -5.929 7.769 8.518 1.00 93.38 85 ILE A O 1
ATOM 595 N N . LEU A 1 86 ? -7.204 6.805 10.089 1.00 91.56 86 LEU A N 1
ATOM 596 C CA . LEU A 1 86 ? -7.311 5.517 9.395 1.00 91.56 86 LEU A CA 1
ATOM 597 C C . LEU A 1 86 ? -7.954 5.666 8.012 1.00 91.56 86 LEU A C 1
ATOM 599 O O . LEU A 1 86 ? -7.421 5.142 7.034 1.00 91.56 86 LEU A O 1
ATOM 603 N N . ILE A 1 87 ? -9.067 6.397 7.914 1.00 91.88 87 ILE A N 1
ATOM 604 C CA . ILE A 1 87 ? -9.751 6.651 6.637 1.00 91.88 87 ILE A CA 1
ATOM 605 C C . ILE A 1 87 ? -8.825 7.410 5.681 1.00 91.88 87 ILE A C 1
ATOM 607 O O . ILE A 1 87 ? -8.635 6.989 4.537 1.00 91.88 87 ILE A O 1
ATOM 611 N N . ALA A 1 88 ? -8.200 8.489 6.155 1.00 94.38 88 ALA A N 1
ATOM 612 C CA . ALA A 1 88 ? -7.256 9.268 5.363 1.00 94.38 88 ALA A CA 1
ATOM 613 C C . ALA A 1 88 ? -6.057 8.420 4.906 1.00 94.38 88 ALA A C 1
ATOM 615 O O . ALA A 1 88 ? -5.646 8.512 3.750 1.00 94.38 88 ALA A O 1
ATOM 616 N N . ALA A 1 89 ? -5.537 7.545 5.772 1.00 94.00 89 ALA A N 1
ATOM 617 C CA . ALA A 1 89 ? -4.449 6.632 5.450 1.00 94.00 89 ALA A CA 1
ATOM 618 C C . ALA A 1 89 ? -4.859 5.621 4.372 1.00 94.00 89 ALA A C 1
ATOM 620 O O . ALA A 1 89 ? -4.093 5.408 3.438 1.00 94.00 89 ALA A O 1
ATOM 621 N N . PHE A 1 90 ? -6.069 5.054 4.429 1.00 92.06 90 PHE A N 1
ATOM 622 C CA . PHE A 1 90 ? -6.579 4.175 3.371 1.00 92.06 90 PHE A CA 1
ATOM 623 C C . PHE A 1 90 ? -6.701 4.889 2.022 1.00 92.06 90 PHE A C 1
ATOM 625 O O . PHE A 1 90 ? -6.276 4.341 1.003 1.00 92.06 90 PHE A O 1
ATOM 632 N N . ILE A 1 91 ? -7.243 6.110 2.005 1.00 93.12 91 ILE A N 1
ATOM 633 C CA . ILE A 1 91 ? -7.376 6.910 0.779 1.00 93.12 91 ILE A CA 1
ATOM 634 C C . ILE A 1 91 ? -5.990 7.250 0.221 1.00 93.12 91 ILE A C 1
ATOM 636 O O . ILE A 1 91 ? -5.717 7.007 -0.956 1.00 93.12 91 ILE A O 1
ATOM 640 N N . GLY A 1 92 ? -5.091 7.751 1.071 1.00 92.12 92 GLY A N 1
ATOM 641 C CA . GLY A 1 92 ? -3.713 8.068 0.703 1.00 92.12 92 GLY A CA 1
ATOM 642 C C . GLY A 1 92 ? -2.963 6.851 0.166 1.00 92.12 92 GLY A C 1
ATOM 643 O O . GLY A 1 92 ? -2.271 6.947 -0.849 1.00 92.12 92 GLY A O 1
ATOM 644 N N . LEU A 1 93 ? -3.160 5.680 0.773 1.00 92.38 93 LEU A N 1
ATOM 645 C CA . LEU A 1 93 ? -2.573 4.417 0.333 1.00 92.38 93 LEU A CA 1
ATOM 646 C C . LEU A 1 93 ? -3.134 3.950 -1.014 1.00 92.38 93 LEU A C 1
ATOM 648 O O . LEU A 1 93 ? -2.376 3.484 -1.862 1.00 92.38 93 LEU A O 1
ATOM 652 N N . ALA A 1 94 ? -4.439 4.102 -1.244 1.00 90.81 94 ALA A N 1
ATOM 653 C CA . ALA A 1 94 ? -5.058 3.771 -2.523 1.00 90.81 94 ALA A CA 1
ATOM 654 C C . ALA A 1 94 ? -4.518 4.668 -3.647 1.00 90.81 94 ALA A C 1
ATOM 656 O O . ALA A 1 94 ? -4.082 4.169 -4.685 1.00 90.81 94 ALA A O 1
ATOM 657 N N . VAL A 1 95 ? -4.479 5.985 -3.427 1.00 93.31 95 VAL A N 1
ATOM 658 C CA . VAL A 1 95 ? -3.977 6.953 -4.414 1.00 93.31 95 VAL A CA 1
ATOM 659 C C . VAL A 1 95 ? -2.488 6.733 -4.686 1.00 93.31 95 VAL A C 1
ATOM 661 O O . VAL A 1 95 ? -2.093 6.534 -5.836 1.00 93.31 95 VAL A O 1
ATOM 664 N N . SER A 1 96 ? -1.657 6.707 -3.641 1.00 92.12 96 SER A N 1
ATOM 665 C CA . SER A 1 96 ? -0.210 6.497 -3.784 1.00 92.12 96 SER A CA 1
ATOM 666 C C . SER A 1 96 ? 0.116 5.123 -4.370 1.00 92.12 96 SER A C 1
ATOM 668 O O . SER A 1 96 ? 0.972 5.027 -5.246 1.00 92.12 96 SER A O 1
ATOM 670 N N . GLY A 1 97 ? -0.616 4.076 -3.982 1.00 87.56 97 GLY A N 1
ATOM 671 C CA . GLY A 1 97 ? -0.476 2.726 -4.522 1.00 87.56 97 GLY A CA 1
ATOM 672 C C . GLY A 1 97 ? -0.813 2.643 -6.011 1.00 87.56 97 GLY A C 1
ATOM 673 O O . GLY A 1 97 ? -0.096 1.983 -6.763 1.00 87.56 97 GLY A O 1
ATOM 674 N N . LEU A 1 98 ? -1.846 3.357 -6.474 1.00 89.00 98 LEU A N 1
ATOM 675 C CA . LEU A 1 98 ? -2.181 3.447 -7.900 1.00 89.00 98 LEU A CA 1
ATOM 676 C C . LEU A 1 98 ? -1.092 4.170 -8.700 1.00 89.00 98 LEU A C 1
ATOM 678 O O . LEU A 1 98 ? -0.703 3.696 -9.770 1.00 89.00 98 LEU A O 1
ATOM 682 N N . ILE A 1 99 ? -0.589 5.299 -8.191 1.00 90.00 99 ILE A N 1
ATOM 683 C CA . ILE A 1 99 ? 0.496 6.061 -8.830 1.00 90.00 99 ILE A CA 1
ATOM 684 C C . ILE A 1 99 ? 1.766 5.210 -8.888 1.00 90.00 99 ILE A C 1
ATOM 686 O O . ILE A 1 99 ? 2.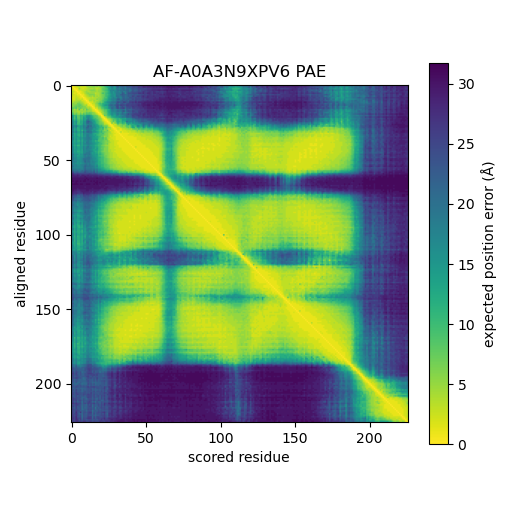366 5.055 -9.953 1.00 90.00 99 ILE A O 1
ATOM 690 N N . TRP A 1 100 ? 2.139 4.597 -7.766 1.00 90.00 100 TRP A N 1
ATOM 691 C CA . TRP A 1 100 ? 3.299 3.724 -7.663 1.00 90.00 100 TRP A CA 1
ATOM 692 C C . TRP A 1 100 ? 3.178 2.500 -8.576 1.00 90.00 100 TRP A C 1
ATOM 694 O O . TRP A 1 100 ? 4.125 2.171 -9.289 1.00 90.00 100 TRP A O 1
ATOM 704 N N . GLY A 1 101 ? 2.012 1.851 -8.627 1.00 85.56 101 GLY A N 1
ATOM 705 C CA . GLY A 1 101 ? 1.767 0.688 -9.481 1.00 85.56 101 GLY A CA 1
ATOM 706 C C . GLY A 1 101 ? 1.850 1.028 -10.971 1.00 85.56 101 GLY A C 1
ATOM 707 O O . GLY A 1 101 ? 2.477 0.297 -11.742 1.00 85.56 101 GLY A O 1
ATOM 708 N N . ARG A 1 102 ? 1.288 2.176 -11.378 1.00 86.12 102 ARG A N 1
ATOM 709 C CA . ARG A 1 102 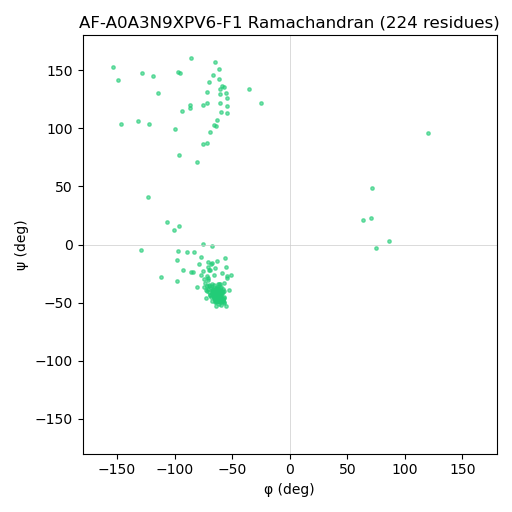? 1.428 2.695 -12.748 1.00 86.12 102 ARG A CA 1
ATOM 710 C C . ARG A 1 102 ? 2.882 3.031 -13.075 1.00 86.12 102 ARG A C 1
ATOM 712 O O . ARG A 1 102 ? 3.367 2.594 -14.115 1.00 86.12 102 ARG A O 1
ATOM 719 N N . GLY A 1 103 ? 3.584 3.728 -12.182 1.00 84.88 103 GLY A N 1
ATOM 720 C CA . GLY A 1 103 ? 4.996 4.078 -12.357 1.00 84.88 103 GLY A CA 1
ATOM 721 C C . GLY A 1 103 ? 5.896 2.846 -12.465 1.00 84.88 103 GLY A C 1
ATOM 722 O O . GLY A 1 103 ? 6.706 2.754 -13.380 1.00 84.88 103 GLY A O 1
ATOM 723 N N . THR A 1 104 ? 5.685 1.848 -11.603 1.00 83.44 104 THR 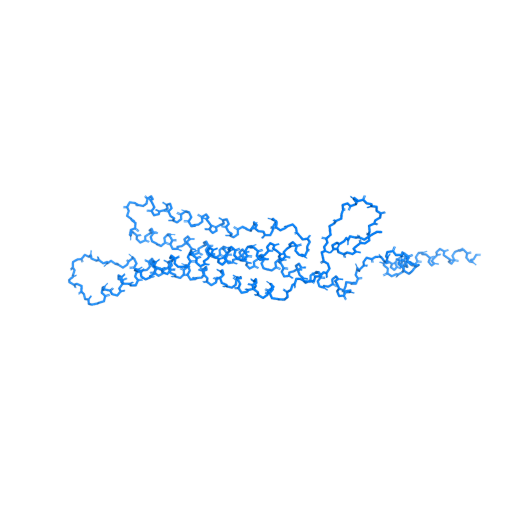A N 1
ATOM 724 C CA . THR A 1 104 ? 6.420 0.571 -11.608 1.00 83.44 104 THR A CA 1
ATOM 725 C C . THR A 1 104 ? 6.227 -0.173 -12.926 1.00 83.44 104 THR A C 1
ATOM 727 O O . THR A 1 104 ? 7.190 -0.673 -13.504 1.00 83.44 104 THR A O 1
ATOM 730 N N . ARG A 1 105 ? 4.991 -0.215 -13.440 1.00 81.94 105 ARG A N 1
ATOM 731 C CA . ARG A 1 105 ? 4.686 -0.841 -14.731 1.00 81.94 105 ARG A CA 1
ATOM 732 C C . ARG A 1 105 ? 5.352 -0.105 -15.892 1.00 81.94 105 ARG A C 1
ATOM 734 O O . ARG A 1 105 ? 5.994 -0.750 -16.712 1.00 81.94 105 ARG A O 1
ATOM 741 N N . GLN A 1 106 ? 5.231 1.220 -15.936 1.00 80.00 106 GLN A N 1
ATOM 742 C CA . GLN A 1 106 ? 5.850 2.045 -16.976 1.00 80.00 106 GLN A CA 1
ATOM 743 C C . GLN A 1 106 ? 7.378 1.917 -16.970 1.00 80.00 106 GLN A C 1
ATOM 745 O O . GLN A 1 106 ? 7.985 1.832 -18.032 1.00 80.00 106 GLN A O 1
ATOM 750 N N . LEU A 1 107 ? 7.997 1.870 -15.786 1.00 78.81 107 LEU A N 1
ATOM 751 C CA . LEU A 1 107 ? 9.437 1.656 -15.633 1.00 78.81 107 LEU A CA 1
ATOM 752 C C . LEU A 1 107 ? 9.856 0.256 -16.085 1.00 78.81 107 LEU A C 1
ATOM 754 O O . LEU A 1 107 ? 10.856 0.128 -16.783 1.00 78.81 107 LEU A O 1
ATOM 758 N N . ALA A 1 108 ? 9.100 -0.784 -15.733 1.00 77.00 108 ALA A N 1
ATOM 759 C CA . ALA A 1 108 ? 9.397 -2.148 -16.166 1.00 77.00 108 ALA A CA 1
ATOM 760 C C . ALA A 1 108 ? 9.267 -2.313 -17.692 1.00 77.00 108 ALA A C 1
ATOM 762 O O . ALA A 1 108 ? 10.146 -2.905 -18.316 1.00 77.00 108 ALA A O 1
ATOM 763 N N . GLU A 1 109 ? 8.212 -1.756 -18.296 1.00 75.50 109 GLU A N 1
ATOM 764 C CA . GLU A 1 109 ? 7.990 -1.790 -19.748 1.00 75.50 109 GLU A CA 1
ATOM 765 C C . GLU A 1 109 ? 9.059 -0.979 -20.504 1.00 75.50 109 GLU A C 1
ATOM 767 O O . GLU A 1 109 ? 9.551 -1.439 -21.532 1.00 75.50 109 GLU A O 1
ATOM 772 N N . ALA A 1 110 ? 9.492 0.167 -19.962 1.00 72.56 110 ALA A N 1
ATOM 773 C CA . ALA A 1 110 ? 10.582 0.970 -20.529 1.00 72.56 110 ALA A CA 1
ATOM 774 C C . ALA A 1 110 ? 11.952 0.266 -20.500 1.00 72.56 110 ALA A C 1
ATOM 776 O O . ALA A 1 110 ? 12.832 0.616 -21.272 1.00 72.56 110 ALA A O 1
ATOM 777 N N . HIS A 1 111 ? 12.141 -0.742 -19.648 1.00 71.12 111 HIS A N 1
ATOM 778 C CA . HIS A 1 111 ? 13.371 -1.545 -19.605 1.00 71.12 111 HIS A CA 1
ATOM 779 C C . HIS A 1 111 ? 13.161 -2.958 -20.187 1.00 71.12 111 HIS A C 1
ATOM 781 O O . HIS A 1 111 ? 13.932 -3.877 -19.916 1.00 71.12 111 HIS A O 1
ATOM 787 N N . GLY A 1 112 ? 12.102 -3.144 -20.991 1.00 62.28 112 GLY A N 1
ATOM 788 C CA . GLY A 1 112 ? 11.829 -4.359 -21.768 1.00 62.28 112 GLY A CA 1
ATOM 789 C C . GLY A 1 112 ? 11.415 -5.588 -20.955 1.00 62.28 112 GLY A C 1
ATOM 790 O O . GLY A 1 112 ? 11.551 -6.717 -21.425 1.00 62.28 112 GLY A O 1
ATOM 791 N N . SER A 1 113 ? 10.898 -5.387 -19.743 1.00 66.00 113 SER A N 1
ATOM 792 C CA . SER A 1 113 ? 10.307 -6.444 -18.924 1.00 66.00 113 SER A CA 1
ATOM 793 C C . SER A 1 113 ? 8.782 -6.472 -19.068 1.00 66.00 113 SER A C 1
ATOM 795 O O . SER A 1 113 ? 8.136 -5.435 -19.230 1.00 66.00 113 SER A O 1
ATOM 797 N N . SER A 1 114 ? 8.171 -7.659 -18.964 1.00 62.34 114 SER A N 1
ATOM 798 C CA . SER A 1 114 ? 6.712 -7.783 -18.956 1.00 62.34 114 SER A CA 1
ATOM 799 C C . SER A 1 114 ? 6.136 -7.127 -17.689 1.00 62.34 114 SER A C 1
ATOM 801 O O . SER A 1 114 ? 6.160 -7.680 -16.585 1.00 62.34 114 SER A O 1
ATOM 803 N N . GLY A 1 115 ? 5.579 -5.920 -17.841 1.00 55.78 115 GLY A N 1
ATOM 804 C CA .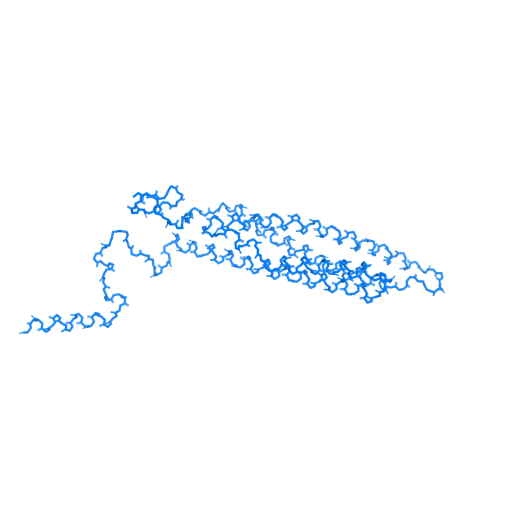 GLY A 1 115 ? 5.073 -5.096 -16.734 1.00 55.78 115 GLY A CA 1
ATOM 805 C C . GLY A 1 115 ? 4.028 -5.785 -15.841 1.00 55.78 115 GLY A C 1
ATOM 806 O O . GLY A 1 115 ? 3.839 -5.404 -14.686 1.00 55.78 115 GLY A O 1
ATOM 807 N N . ARG A 1 116 ? 3.388 -6.858 -16.331 1.00 58.66 116 ARG A N 1
ATOM 808 C CA . ARG A 1 116 ? 2.411 -7.676 -15.592 1.00 58.66 116 ARG A CA 1
ATOM 809 C C . ARG A 1 116 ? 3.034 -8.539 -14.485 1.00 58.66 116 ARG A C 1
ATOM 811 O O . ARG A 1 116 ? 2.361 -8.806 -13.493 1.00 58.66 116 ARG A O 1
ATOM 818 N N . SER A 1 117 ? 4.298 -8.952 -14.624 1.00 59.88 117 SER A N 1
ATOM 819 C CA . SER A 1 117 ? 5.019 -9.702 -13.576 1.00 59.88 117 SER A CA 1
ATOM 820 C C . SER A 1 117 ? 5.458 -8.794 -12.418 1.00 59.88 117 SER A C 1
ATOM 822 O O . SER A 1 117 ? 5.637 -9.262 -11.297 1.00 59.88 117 SER A O 1
ATOM 824 N N . TYR A 1 118 ? 5.583 -7.487 -12.671 1.00 60.34 118 TYR A N 1
ATOM 825 C CA . TYR A 1 118 ? 6.026 -6.499 -11.684 1.00 60.34 118 TYR A CA 1
ATOM 826 C C . TYR A 1 118 ? 4.866 -5.830 -10.931 1.00 60.34 118 TYR A C 1
ATOM 828 O O . TYR A 1 118 ? 5.064 -5.354 -9.818 1.00 60.34 118 TYR A O 1
ATOM 836 N N . SER A 1 119 ? 3.650 -5.828 -11.489 1.00 57.09 119 SER A N 1
ATOM 837 C CA . SER A 1 119 ? 2.467 -5.239 -10.842 1.00 57.09 119 SER A CA 1
ATOM 838 C C . SER A 1 119 ? 1.741 -6.182 -9.875 1.00 57.09 119 SER A C 1
ATOM 840 O O . SER A 1 119 ? 1.065 -5.723 -8.957 1.00 57.09 119 SER A O 1
ATOM 842 N N . ARG A 1 120 ? 1.881 -7.505 -10.036 1.00 62.69 120 ARG A N 1
ATOM 843 C CA . ARG A 1 120 ? 1.317 -8.514 -9.123 1.00 62.69 120 ARG A CA 1
ATOM 844 C C . ARG A 1 120 ? 2.367 -8.971 -8.110 1.00 62.69 120 ARG A C 1
ATOM 846 O O . ARG A 1 120 ? 2.902 -10.069 -8.229 1.00 62.69 120 ARG A O 1
ATOM 853 N N . HIS A 1 121 ? 2.639 -8.155 -7.097 1.00 74.31 121 HIS A N 1
ATOM 854 C CA . HIS A 1 121 ? 3.467 -8.582 -5.967 1.00 74.31 121 HIS A CA 1
ATOM 855 C C . HIS A 1 121 ? 2.609 -9.081 -4.796 1.00 74.31 121 HIS A C 1
ATOM 857 O O . HIS A 1 121 ? 1.485 -8.626 -4.568 1.00 74.31 121 HIS A O 1
ATOM 863 N N . TRP A 1 122 ? 3.146 -10.054 -4.058 1.00 82.00 122 TRP A N 1
ATOM 864 C CA . TRP A 1 122 ? 2.475 -10.740 -2.949 1.00 82.00 122 TRP A CA 1
ATOM 865 C C . TRP A 1 122 ? 1.996 -9.775 -1.851 1.00 82.00 122 TRP A C 1
ATOM 867 O O . TRP A 1 122 ? 0.927 -9.988 -1.287 1.00 82.00 122 TRP A O 1
ATOM 877 N N . GLY A 1 123 ? 2.730 -8.678 -1.618 1.00 79.56 123 GLY A N 1
ATOM 878 C CA . GLY A 1 123 ? 2.415 -7.690 -0.580 1.00 79.56 123 GLY A CA 1
ATOM 879 C C . GLY A 1 123 ? 1.022 -7.064 -0.702 1.00 79.56 123 GLY A C 1
ATOM 880 O O . GLY A 1 123 ? 0.336 -6.951 0.306 1.00 79.56 123 GLY A O 1
ATOM 881 N N . ILE A 1 124 ? 0.546 -6.744 -1.917 1.00 84.06 124 ILE A N 1
ATOM 882 C CA . ILE A 1 124 ? -0.830 -6.237 -2.109 1.00 84.06 124 ILE A CA 1
ATOM 883 C C . ILE A 1 124 ? -1.861 -7.311 -1.752 1.00 84.06 124 ILE A C 1
ATOM 885 O O . ILE A 1 124 ? -2.857 -7.009 -1.107 1.00 84.06 124 ILE A O 1
ATOM 889 N N . ARG A 1 125 ? -1.628 -8.574 -2.135 1.00 86.38 125 ARG A N 1
ATOM 890 C CA . ARG A 1 125 ? -2.571 -9.670 -1.851 1.00 86.38 125 ARG A CA 1
ATOM 891 C C . ARG A 1 125 ? -2.691 -9.930 -0.357 1.00 86.38 125 ARG A C 1
ATOM 893 O O . ARG A 1 125 ? -3.804 -10.067 0.143 1.00 86.38 125 ARG A O 1
ATOM 900 N N . VAL A 1 126 ? -1.556 -9.979 0.342 1.00 86.25 126 VAL A N 1
ATOM 901 C CA . VAL A 1 126 ? -1.528 -10.169 1.796 1.00 86.25 126 VAL A CA 1
ATOM 902 C C . VAL A 1 126 ? -2.180 -8.976 2.488 1.00 86.25 126 VAL A C 1
ATOM 904 O O . VAL A 1 126 ? -3.079 -9.180 3.294 1.00 86.25 126 VAL A O 1
ATOM 907 N N . PHE A 1 127 ? -1.835 -7.744 2.100 1.00 89.06 127 PHE A N 1
ATOM 908 C CA . PHE A 1 127 ? -2.470 -6.538 2.631 1.00 89.06 127 PHE A CA 1
ATOM 909 C C . PHE A 1 127 ? -3.994 -6.550 2.458 1.00 89.06 127 PHE A C 1
ATOM 911 O O . PHE A 1 127 ? -4.719 -6.414 3.441 1.00 89.06 127 PHE A O 1
ATOM 918 N N . SER A 1 128 ? -4.492 -6.772 1.237 1.00 86.88 128 SER A N 1
ATOM 919 C CA . SER A 1 128 ? -5.932 -6.842 0.970 1.00 86.88 128 SER A CA 1
ATOM 920 C C . SER A 1 128 ? -6.610 -7.951 1.774 1.00 86.88 128 SER A C 1
ATOM 922 O O . SER A 1 128 ? -7.684 -7.724 2.322 1.00 86.88 128 SER A O 1
ATOM 924 N N . SER A 1 129 ? -5.973 -9.119 1.905 1.00 89.12 129 SER A N 1
ATOM 925 C CA . SER A 1 129 ? -6.509 -10.232 2.700 1.00 89.12 129 SER A CA 1
ATOM 926 C C . SER A 1 129 ? -6.598 -9.871 4.184 1.00 89.12 129 SER A C 1
ATOM 928 O O . SER A 1 129 ? -7.631 -10.096 4.806 1.00 89.12 129 SER A O 1
ATOM 930 N N . CYS A 1 130 ? -5.561 -9.241 4.742 1.00 91.00 130 CYS A N 1
ATOM 931 C CA . CYS A 1 130 ? -5.553 -8.766 6.123 1.00 91.00 130 CYS A CA 1
ATOM 932 C C . CYS A 1 130 ? -6.629 -7.701 6.380 1.00 91.00 130 CYS A C 1
ATOM 934 O O . CYS A 1 130 ? -7.290 -7.740 7.416 1.00 91.00 130 CYS A O 1
ATOM 936 N N . VAL A 1 131 ? -6.835 -6.772 5.441 1.00 87.94 131 VAL A N 1
ATOM 937 C CA . VAL A 1 131 ? -7.887 -5.747 5.542 1.00 87.94 131 VAL A CA 1
ATOM 938 C C . VAL A 1 131 ? -9.273 -6.387 5.505 1.00 87.94 131 VAL A C 1
ATOM 940 O O . VAL A 1 131 ? -10.097 -6.088 6.365 1.00 87.94 131 VAL A O 1
ATOM 943 N N . VAL A 1 132 ? -9.525 -7.302 4.564 1.00 91.00 132 VAL A N 1
ATOM 944 C CA . VAL A 1 132 ? -10.805 -8.023 4.476 1.00 91.00 132 VAL A CA 1
ATOM 945 C C . VAL A 1 132 ? -11.057 -8.823 5.750 1.00 91.00 132 VAL A C 1
ATOM 947 O O . VAL A 1 132 ? -12.124 -8.693 6.341 1.00 91.00 132 VAL A O 1
ATOM 950 N N . PHE A 1 133 ? -10.071 -9.586 6.223 1.00 90.31 133 PHE A N 1
ATOM 951 C CA . PHE A 1 133 ? -10.213 -10.396 7.431 1.00 90.31 133 PHE A CA 1
ATOM 952 C C . PHE A 1 133 ? -10.431 -9.534 8.686 1.00 90.31 133 PHE A C 1
ATOM 954 O O . PHE A 1 133 ? -11.260 -9.869 9.527 1.00 90.31 133 PHE A O 1
ATOM 961 N N . SER A 1 134 ? -9.772 -8.372 8.776 1.00 89.25 134 SER A N 1
ATOM 962 C CA . SER A 1 134 ? -10.004 -7.378 9.836 1.00 89.25 134 SER A CA 1
ATOM 963 C C . SER A 1 134 ? -11.452 -6.872 9.835 1.00 89.25 134 SER A C 1
ATOM 965 O O . SER A 1 134 ? -12.080 -6.775 10.891 1.00 89.25 134 SER A O 1
ATOM 967 N N . THR A 1 135 ? -12.018 -6.586 8.661 1.00 87.31 135 THR A N 1
ATOM 968 C CA . THR A 1 135 ? -13.417 -6.149 8.528 1.00 87.31 135 THR A CA 1
ATOM 969 C C . THR A 1 135 ? -14.398 -7.274 8.857 1.00 87.31 135 THR A C 1
ATOM 971 O O . THR A 1 135 ? -15.350 -7.050 9.601 1.00 87.31 135 THR A O 1
ATOM 974 N N . VAL A 1 136 ? -14.141 -8.491 8.368 1.00 89.19 136 VAL A N 1
ATOM 975 C CA . VAL A 1 136 ? -14.956 -9.684 8.654 1.00 89.19 136 VAL A CA 1
ATOM 976 C C . VAL A 1 136 ? -14.986 -9.977 10.154 1.00 89.19 136 VAL A C 1
ATOM 978 O O . VAL A 1 136 ? -16.058 -10.218 10.699 1.00 89.19 136 VAL A O 1
ATOM 981 N N . MET A 1 137 ? -13.845 -9.873 10.841 1.00 86.81 137 MET A N 1
ATOM 982 C CA . MET A 1 137 ? -13.759 -10.055 12.292 1.00 86.81 137 MET A CA 1
ATOM 983 C C . MET A 1 137 ? -14.680 -9.090 13.053 1.00 86.81 137 MET A C 1
ATOM 985 O O . MET A 1 137 ? -15.409 -9.526 13.937 1.00 86.81 137 MET A O 1
ATOM 989 N N . ALA A 1 138 ? -14.704 -7.800 12.702 1.00 84.31 138 ALA A N 1
ATOM 990 C CA . ALA A 1 138 ? -15.623 -6.853 13.346 1.00 84.31 138 ALA A CA 1
ATOM 991 C C . ALA A 1 138 ? -17.086 -7.049 12.945 1.00 84.31 138 ALA A C 1
ATOM 993 O O . ALA A 1 138 ? -17.983 -6.694 13.706 1.00 84.31 138 ALA A O 1
ATOM 994 N N . TRP A 1 139 ? -17.347 -7.584 11.754 1.00 87.50 139 TRP A N 1
ATOM 995 C CA . TRP A 1 139 ? -18.711 -7.869 11.330 1.00 87.50 139 TRP A CA 1
ATOM 996 C C . TRP A 1 139 ? -19.304 -9.059 12.094 1.00 87.50 139 TRP A C 1
ATOM 998 O O . TRP A 1 139 ? -20.455 -8.987 12.515 1.00 87.50 139 TRP A O 1
ATOM 1008 N N . LEU A 1 140 ? -18.497 -10.101 12.325 1.00 88.81 140 LEU A N 1
ATOM 1009 C CA . LEU A 1 140 ? -18.871 -11.305 13.075 1.00 88.81 140 LEU A CA 1
ATOM 1010 C C . LEU A 1 140 ? -18.854 -11.118 14.601 1.00 88.81 140 LEU A C 1
ATOM 1012 O O . LEU A 1 140 ? -19.410 -11.944 15.320 1.00 88.81 140 LEU A O 1
ATOM 1016 N N . ALA A 1 141 ? -18.207 -10.069 15.109 1.00 86.00 141 ALA A N 1
ATOM 1017 C CA . ALA A 1 141 ? -18.124 -9.812 16.540 1.00 86.00 141 ALA A CA 1
ATOM 1018 C C . ALA A 1 141 ? -19.465 -9.332 17.117 1.00 86.00 141 ALA A C 1
ATOM 1020 O O . ALA A 1 141 ? -19.971 -8.275 16.734 1.00 86.00 141 ALA A O 1
ATOM 1021 N N . SER A 1 142 ? -19.984 -10.069 18.105 1.00 81.56 142 SER A N 1
ATOM 1022 C CA . SER A 1 142 ? -21.171 -9.684 18.884 1.00 81.56 142 SER A CA 1
ATOM 1023 C C . SER A 1 142 ? -20.952 -8.390 19.672 1.00 81.56 142 SER A C 1
ATOM 1025 O O . SER A 1 142 ? -21.869 -7.587 19.810 1.00 81.56 142 SER A O 1
ATOM 1027 N N . ASP A 1 143 ? -19.723 -8.172 20.149 1.00 82.88 143 ASP A N 1
ATOM 1028 C CA . ASP A 1 143 ? -19.275 -6.916 20.747 1.00 82.88 143 ASP A CA 1
ATOM 1029 C C . ASP A 1 143 ? -18.063 -6.379 19.978 1.00 82.88 143 ASP A C 1
ATOM 1031 O O . ASP A 1 143 ? -16.935 -6.858 20.111 1.00 82.88 143 ASP A O 1
ATOM 1035 N N . ARG A 1 144 ? -18.306 -5.356 19.156 1.00 78.56 144 ARG A N 1
ATOM 1036 C CA . ARG A 1 144 ? -17.281 -4.700 18.330 1.00 78.56 144 ARG A CA 1
ATOM 1037 C C . ARG A 1 144 ? -16.297 -3.861 19.141 1.00 78.56 144 ARG A C 1
ATOM 1039 O O . ARG A 1 144 ? -15.255 -3.483 18.615 1.00 78.56 144 ARG A O 1
ATOM 1046 N N . THR A 1 145 ? -16.636 -3.557 20.391 1.00 78.88 145 THR A N 1
ATOM 1047 C CA . THR A 1 145 ? -15.807 -2.767 21.307 1.00 78.88 145 THR A CA 1
ATOM 1048 C C . THR A 1 145 ? -14.975 -3.636 22.242 1.00 78.88 145 THR A C 1
ATOM 1050 O O . THR A 1 145 ? -14.107 -3.121 22.946 1.00 78.88 145 THR A O 1
ATOM 1053 N N . ALA A 1 146 ? -15.173 -4.958 22.205 1.00 84.44 146 ALA A N 1
ATOM 1054 C CA . ALA A 1 146 ? -14.378 -5.891 22.981 1.00 84.44 146 ALA A CA 1
ATOM 1055 C C . ALA A 1 146 ? -12.879 -5.698 22.667 1.00 84.44 146 ALA A C 1
ATOM 1057 O O . ALA A 1 146 ? -12.493 -5.724 21.490 1.00 84.44 146 ALA A O 1
ATOM 1058 N N . PRO A 1 147 ? -12.004 -5.568 23.685 1.00 85.25 147 PRO A N 1
ATOM 1059 C CA . PRO A 1 147 ? -10.574 -5.350 23.475 1.00 85.25 147 PRO A CA 1
ATOM 1060 C C . PRO A 1 147 ? -9.944 -6.390 22.543 1.00 85.25 147 PRO A C 1
ATOM 1062 O O . PRO A 1 147 ? -9.157 -6.038 21.670 1.00 85.25 147 PRO A O 1
ATOM 1065 N N . ALA A 1 148 ? -10.350 -7.659 22.654 1.00 85.44 148 ALA A N 1
ATOM 1066 C CA . ALA A 1 148 ? -9.878 -8.730 21.777 1.00 85.44 148 ALA A CA 1
ATOM 1067 C C . ALA A 1 148 ? -10.159 -8.454 20.286 1.00 85.44 148 ALA A C 1
ATOM 1069 O O . ALA A 1 148 ? -9.306 -8.719 19.441 1.00 85.44 148 ALA A O 1
ATOM 1070 N N . VAL A 1 149 ? -11.319 -7.875 19.959 1.00 87.38 149 VAL A N 1
ATOM 1071 C CA . VAL A 1 149 ? -11.700 -7.523 18.583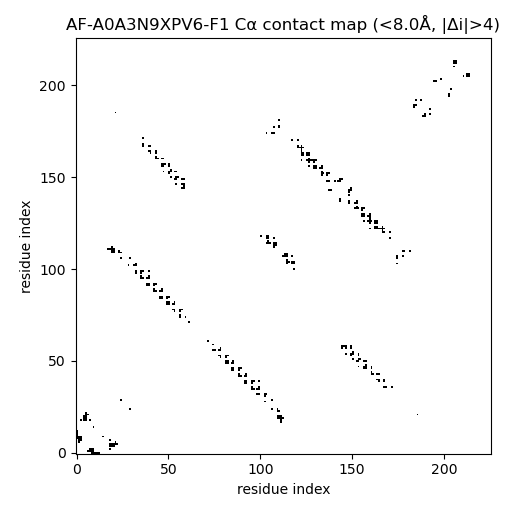 1.00 87.38 149 VAL A CA 1
ATOM 1072 C C . VAL A 1 149 ? -10.898 -6.315 18.108 1.00 87.38 149 VAL A C 1
ATOM 1074 O O . VAL A 1 149 ? -10.327 -6.352 17.020 1.00 87.38 149 VAL A O 1
ATOM 1077 N N . LEU A 1 150 ? -10.782 -5.274 18.936 1.00 88.38 150 LEU A N 1
ATOM 1078 C CA . LEU A 1 150 ? -10.023 -4.064 18.608 1.00 88.38 150 LEU A CA 1
ATOM 1079 C C . LEU A 1 150 ? -8.536 -4.361 18.362 1.00 88.38 150 LEU A C 1
ATOM 1081 O O . LEU A 1 150 ? -7.980 -3.963 17.334 1.00 88.38 150 LEU A O 1
ATOM 1085 N N . PHE A 1 151 ? -7.898 -5.112 19.263 1.00 90.56 151 PHE A N 1
ATOM 1086 C CA . PHE A 1 151 ? -6.501 -5.521 19.114 1.00 90.56 151 PHE A CA 1
ATOM 1087 C C . PHE A 1 151 ? -6.313 -6.543 17.990 1.00 90.56 151 PHE A C 1
ATOM 1089 O O . PHE A 1 151 ? -5.324 -6.456 17.263 1.00 90.56 151 PHE A O 1
ATOM 1096 N N . GLY A 1 152 ? -7.267 -7.452 17.770 1.00 89.19 152 GLY A N 1
ATOM 1097 C CA . GLY A 1 152 ? -7.252 -8.363 16.623 1.00 89.19 152 GLY A CA 1
ATOM 1098 C C . GLY A 1 152 ? -7.283 -7.611 15.289 1.00 89.19 152 GLY A C 1
ATOM 1099 O O . GLY A 1 152 ? -6.471 -7.871 14.396 1.00 89.19 152 GLY A O 1
ATOM 1100 N N . GLN A 1 153 ? -8.153 -6.605 15.166 1.00 92.25 153 GLN A N 1
ATOM 1101 C CA . GLN A 1 153 ? -8.209 -5.744 13.988 1.00 92.25 153 GLN A CA 1
ATOM 1102 C C . GLN A 1 153 ? -6.928 -4.938 13.788 1.00 92.25 153 GLN A C 1
ATOM 1104 O O . GLN A 1 153 ? -6.443 -4.847 12.657 1.00 92.25 153 GLN A O 1
ATOM 1109 N N . ALA A 1 154 ? -6.393 -4.345 14.857 1.00 92.50 154 ALA A N 1
ATOM 1110 C CA . ALA A 1 154 ? -5.164 -3.568 14.791 1.00 92.50 154 ALA A CA 1
ATOM 1111 C C . ALA A 1 154 ? -3.959 -4.440 14.418 1.00 92.50 154 ALA A C 1
ATOM 1113 O O . ALA A 1 154 ? -3.175 -4.060 13.546 1.00 92.50 154 ALA A O 1
ATOM 1114 N N . GLY A 1 155 ? -3.866 -5.645 14.984 1.00 92.44 155 GLY A N 1
ATOM 1115 C CA . GLY A 1 155 ? -2.857 -6.641 14.633 1.00 92.44 155 GLY A CA 1
ATOM 1116 C C . GLY A 1 155 ? -2.908 -7.013 13.152 1.00 92.44 155 GLY A C 1
ATOM 1117 O O . GLY A 1 155 ? -1.892 -6.942 12.464 1.00 92.44 155 GLY A O 1
ATOM 1118 N N . LEU A 1 156 ? -4.096 -7.306 12.615 1.00 92.69 156 LEU A N 1
ATOM 1119 C CA . LEU A 1 156 ? -4.267 -7.617 11.191 1.00 92.69 156 LEU A CA 1
ATOM 1120 C C . LEU A 1 156 ? -3.889 -6.452 10.278 1.00 92.69 156 LEU A C 1
ATOM 1122 O O . LEU A 1 156 ? -3.207 -6.657 9.276 1.00 92.69 156 LEU A O 1
ATOM 1126 N N . ARG A 1 157 ? -4.291 -5.222 10.616 1.00 92.12 157 ARG A N 1
ATOM 1127 C CA . ARG A 1 157 ? -3.928 -4.029 9.832 1.00 92.12 157 ARG A CA 1
ATOM 1128 C C . ARG A 1 157 ? -2.422 -3.780 9.857 1.00 92.12 157 ARG A C 1
ATOM 1130 O O . ARG A 1 157 ? -1.853 -3.448 8.821 1.00 92.12 157 ARG A O 1
ATOM 1137 N N . THR A 1 158 ? -1.777 -4.011 10.998 1.00 93.44 158 THR A N 1
ATOM 1138 C CA . THR A 1 158 ? -0.324 -3.872 11.165 1.00 93.44 158 THR A CA 1
ATOM 1139 C C . THR A 1 158 ? 0.433 -4.939 10.373 1.00 93.44 158 THR A C 1
ATOM 1141 O O . THR A 1 158 ? 1.365 -4.612 9.642 1.00 93.44 158 THR A O 1
ATOM 1144 N N . LEU A 1 159 ? -0.009 -6.200 10.432 1.00 94.56 159 LEU A N 1
ATOM 1145 C CA . LEU A 1 159 ? 0.547 -7.291 9.625 1.00 94.56 159 LEU A CA 1
ATOM 1146 C C . LEU A 1 159 ? 0.380 -7.028 8.126 1.00 94.56 159 LEU A C 1
ATOM 1148 O O . LEU A 1 159 ? 1.330 -7.175 7.357 1.00 94.56 159 LEU A O 1
ATOM 1152 N N . GLY A 1 160 ? -0.807 -6.579 7.712 1.00 91.12 160 GLY A N 1
ATOM 1153 C CA . GLY A 1 160 ? -1.063 -6.177 6.336 1.00 91.12 160 GLY A CA 1
ATOM 1154 C C . GLY A 1 160 ? -0.135 -5.044 5.896 1.00 91.12 160 GLY A C 1
ATOM 1155 O O . GLY A 1 160 ? 0.454 -5.125 4.819 1.00 91.12 160 GLY A O 1
ATOM 1156 N N . ALA A 1 161 ? 0.014 -3.998 6.714 1.00 93.00 161 ALA A N 1
ATOM 1157 C CA . ALA A 1 161 ? 0.902 -2.874 6.431 1.00 93.00 161 ALA A CA 1
ATOM 1158 C C . ALA A 1 161 ? 2.367 -3.322 6.301 1.00 93.00 161 ALA A C 1
ATOM 1160 O O . ALA A 1 161 ? 3.036 -2.943 5.341 1.00 93.00 161 ALA A O 1
ATOM 1161 N N . ALA A 1 162 ? 2.850 -4.187 7.197 1.00 93.94 162 ALA A N 1
ATOM 1162 C CA . ALA A 1 162 ? 4.199 -4.745 7.126 1.00 93.94 162 ALA A CA 1
ATOM 1163 C C . ALA A 1 162 ? 4.420 -5.557 5.837 1.00 93.94 162 ALA A C 1
ATOM 1165 O O . ALA A 1 162 ? 5.423 -5.370 5.143 1.00 93.94 162 ALA A O 1
ATOM 1166 N N . ALA A 1 163 ? 3.456 -6.405 5.462 1.00 92.44 163 ALA A N 1
ATOM 1167 C CA . ALA A 1 163 ? 3.499 -7.160 4.212 1.00 92.44 163 ALA A CA 1
ATOM 1168 C C . ALA A 1 163 ? 3.488 -6.245 2.976 1.00 92.44 163 ALA A C 1
ATOM 1170 O O . ALA A 1 163 ? 4.194 -6.506 1.996 1.00 92.44 163 ALA A O 1
ATOM 1171 N N . LEU A 1 164 ? 2.726 -5.148 3.021 1.00 92.31 164 LEU A N 1
ATOM 1172 C CA . LEU A 1 164 ? 2.700 -4.156 1.952 1.00 92.31 164 LEU A CA 1
ATOM 1173 C C . LEU A 1 164 ? 4.055 -3.462 1.801 1.00 92.31 164 LEU A C 1
ATOM 1175 O O . LEU A 1 164 ? 4.584 -3.421 0.692 1.00 92.31 164 LEU A O 1
ATOM 1179 N N . ILE A 1 165 ? 4.637 -2.981 2.904 1.00 93.69 165 ILE A N 1
ATOM 1180 C CA . ILE A 1 165 ? 5.960 -2.340 2.926 1.00 93.69 165 ILE A CA 1
ATOM 1181 C C . ILE A 1 165 ? 7.014 -3.298 2.368 1.00 93.69 165 ILE A C 1
ATOM 1183 O O . ILE A 1 165 ? 7.738 -2.942 1.436 1.00 93.69 165 ILE A O 1
ATOM 1187 N N . GLY A 1 166 ? 7.054 -4.539 2.864 1.00 90.81 166 GLY A N 1
ATOM 1188 C CA . GLY A 1 166 ? 7.971 -5.566 2.371 1.00 90.81 166 GLY A CA 1
ATOM 1189 C C . GLY A 1 166 ? 7.803 -5.822 0.871 1.00 90.81 166 GLY A C 1
ATOM 1190 O O . GLY A 1 166 ? 8.783 -5.845 0.127 1.00 90.81 166 GLY A O 1
ATOM 1191 N N . GLY A 1 167 ? 6.561 -5.934 0.394 1.00 88.50 167 GLY A N 1
ATOM 1192 C CA . GLY A 1 167 ? 6.259 -6.119 -1.024 1.00 88.50 167 GLY A CA 1
ATOM 1193 C C . GLY A 1 167 ? 6.676 -4.937 -1.908 1.00 88.50 167 GLY A C 1
ATOM 1194 O O . GLY A 1 167 ? 7.201 -5.150 -3.005 1.00 88.50 167 GLY A O 1
ATOM 1195 N N . VAL A 1 168 ? 6.476 -3.704 -1.439 1.00 90.69 168 VAL A N 1
ATOM 1196 C CA . VAL A 1 168 ? 6.857 -2.471 -2.146 1.00 90.69 168 VAL A CA 1
ATOM 1197 C C . VAL A 1 168 ? 8.375 -2.342 -2.225 1.00 90.69 168 VAL A C 1
ATOM 1199 O O . VAL A 1 168 ? 8.914 -2.137 -3.313 1.00 90.69 168 VAL A O 1
ATOM 1202 N N . LEU A 1 169 ? 9.083 -2.530 -1.108 1.00 91.88 169 LEU A N 1
ATOM 1203 C CA . LEU A 1 169 ? 10.545 -2.457 -1.062 1.00 91.88 169 LEU A CA 1
ATOM 1204 C C . LEU A 1 169 ? 11.198 -3.568 -1.889 1.00 91.88 169 LEU A C 1
ATOM 1206 O O . LEU A 1 169 ? 12.154 -3.313 -2.622 1.00 91.88 169 LEU A O 1
ATOM 1210 N N . HIS A 1 170 ? 10.643 -4.781 -1.846 1.00 90.25 170 HIS A N 1
ATOM 1211 C CA . HIS A 1 170 ? 11.095 -5.886 -2.685 1.00 90.25 170 HIS A CA 1
ATOM 1212 C C . HIS A 1 170 ? 10.930 -5.566 -4.180 1.00 90.25 170 HIS A C 1
ATOM 1214 O O . HIS A 1 170 ? 11.858 -5.749 -4.971 1.00 90.25 170 HIS A O 1
ATOM 1220 N N . SER A 1 171 ? 9.772 -5.024 -4.569 1.00 86.12 171 SER A N 1
ATOM 1221 C CA . SER A 1 171 ? 9.501 -4.625 -5.956 1.00 86.12 171 SER A CA 1
ATOM 1222 C C . SER A 1 171 ? 10.418 -3.485 -6.403 1.00 86.12 171 SER A C 1
ATOM 1224 O O . SER A 1 171 ? 10.985 -3.545 -7.494 1.00 86.12 171 SER A O 1
ATOM 1226 N N . ARG A 1 172 ? 10.648 -2.493 -5.533 1.00 88.06 172 ARG A N 1
ATOM 1227 C CA . ARG A 1 172 ? 11.610 -1.409 -5.761 1.00 88.06 172 ARG A CA 1
ATOM 1228 C C . ARG A 1 172 ? 13.015 -1.949 -6.005 1.00 88.06 172 ARG A C 1
ATOM 1230 O O . ARG A 1 172 ? 13.638 -1.570 -6.991 1.00 88.06 172 ARG A O 1
ATOM 1237 N N . ALA A 1 173 ? 13.497 -2.858 -5.160 1.00 88.00 173 ALA A N 1
ATOM 1238 C CA . ALA A 1 173 ? 14.814 -3.467 -5.328 1.00 88.00 173 ALA A CA 1
ATOM 1239 C C . ALA A 1 173 ? 14.931 -4.218 -6.664 1.00 88.00 173 ALA A C 1
ATOM 1241 O O . ALA A 1 173 ? 15.955 -4.123 -7.337 1.00 88.00 173 ALA A O 1
ATOM 1242 N N . ARG A 1 174 ? 13.876 -4.930 -7.080 1.00 85.00 174 ARG A N 1
ATOM 1243 C CA . ARG A 1 174 ? 13.841 -5.639 -8.367 1.00 85.00 174 ARG A CA 1
ATOM 1244 C C . ARG A 1 174 ? 13.883 -4.680 -9.562 1.00 85.00 174 ARG A C 1
ATOM 1246 O O . ARG A 1 174 ? 14.567 -4.972 -10.538 1.00 85.00 174 ARG A O 1
ATOM 1253 N N . VAL A 1 175 ? 13.179 -3.549 -9.492 1.00 83.75 175 VAL A N 1
ATOM 1254 C CA . VAL A 1 175 ? 13.201 -2.513 -10.542 1.00 83.75 175 VAL A CA 1
ATOM 1255 C C . VAL A 1 175 ? 14.552 -1.805 -10.593 1.00 83.75 175 VAL A C 1
ATOM 1257 O O . VAL A 1 175 ? 15.098 -1.642 -11.674 1.00 83.75 175 VAL A O 1
ATOM 1260 N N . LEU A 1 176 ? 15.142 -1.448 -9.451 1.00 85.25 176 LEU A N 1
ATOM 1261 C CA . LEU A 1 176 ? 16.469 -0.823 -9.426 1.00 85.25 176 LEU A CA 1
ATOM 1262 C C . LEU A 1 176 ? 17.557 -1.744 -9.985 1.00 85.25 176 LEU A C 1
ATOM 1264 O O . LEU A 1 176 ? 18.423 -1.278 -10.715 1.00 85.25 176 LEU A O 1
ATOM 1268 N N . ARG A 1 177 ? 17.490 -3.054 -9.705 1.00 84.19 177 ARG A N 1
ATOM 1269 C CA . ARG A 1 177 ? 18.389 -4.038 -10.333 1.00 84.19 177 ARG A CA 1
ATOM 1270 C C . ARG A 1 177 ? 18.217 -4.094 -11.850 1.00 84.19 177 ARG A C 1
ATOM 1272 O O . ARG A 1 177 ? 19.207 -4.233 -12.556 1.00 84.19 177 ARG A O 1
ATOM 1279 N N . LEU A 1 178 ? 16.980 -3.985 -12.341 1.00 81.00 178 LEU A N 1
ATOM 1280 C CA . LEU A 1 178 ? 16.693 -3.948 -13.776 1.00 81.00 178 LEU A CA 1
ATOM 1281 C C . LEU A 1 178 ? 17.298 -2.698 -14.429 1.00 81.00 178 LEU A C 1
ATOM 1283 O O . LEU A 1 178 ? 17.965 -2.827 -15.448 1.00 81.00 178 LEU A O 1
ATOM 1287 N N . ILE A 1 179 ? 17.113 -1.526 -13.813 1.00 80.19 179 ILE A N 1
ATOM 1288 C CA . ILE A 1 179 ? 17.693 -0.257 -14.281 1.00 80.19 179 ILE A CA 1
ATOM 1289 C C . ILE A 1 179 ? 19.222 -0.361 -14.310 1.00 80.19 179 ILE A C 1
ATOM 1291 O O . ILE A 1 179 ? 19.825 -0.172 -15.356 1.00 80.19 179 ILE A O 1
ATOM 1295 N N . ALA A 1 180 ? 19.843 -0.783 -13.204 1.00 79.44 180 ALA A N 1
ATOM 1296 C CA . ALA A 1 180 ? 21.297 -0.904 -13.112 1.00 79.44 180 ALA A CA 1
ATOM 1297 C C . ALA A 1 180 ? 21.891 -1.897 -14.127 1.00 79.44 180 ALA A C 1
ATOM 1299 O O . ALA A 1 180 ? 23.002 -1.694 -14.607 1.00 79.44 180 ALA A O 1
ATOM 1300 N N . HIS A 1 181 ? 21.178 -2.979 -14.452 1.00 75.88 181 HIS A N 1
ATOM 1301 C CA . HIS A 1 181 ? 21.615 -3.916 -15.486 1.00 75.88 181 HIS A CA 1
ATOM 1302 C C . HIS A 1 181 ? 21.572 -3.276 -16.879 1.00 75.88 181 HIS A C 1
ATOM 1304 O O . HIS A 1 181 ? 22.530 -3.415 -17.630 1.00 75.88 181 HIS A O 1
ATOM 1310 N N . VAL A 1 182 ? 20.504 -2.540 -17.204 1.00 69.44 182 VAL A N 1
ATOM 1311 C CA . VAL A 1 182 ? 20.393 -1.821 -18.483 1.00 69.44 182 VAL A CA 1
ATOM 1312 C C . VAL A 1 182 ? 21.429 -0.702 -18.590 1.00 69.44 182 VAL A C 1
ATOM 1314 O O . VAL A 1 182 ? 22.033 -0.548 -19.644 1.00 69.44 182 VAL A O 1
ATOM 1317 N N . ASP A 1 183 ? 21.705 0.026 -17.510 1.00 70.19 183 ASP A N 1
ATOM 1318 C CA . ASP A 1 183 ? 22.726 1.077 -17.527 1.00 70.19 183 ASP A CA 1
ATOM 1319 C C . ASP A 1 183 ? 24.130 0.502 -17.782 1.00 70.19 183 ASP A C 1
ATOM 1321 O O . ASP A 1 183 ? 24.887 1.075 -18.559 1.00 70.19 183 ASP A O 1
ATOM 1325 N N . ARG A 1 184 ? 24.476 -0.662 -17.207 1.00 66.31 184 ARG A N 1
ATOM 1326 C CA . ARG A 1 184 ? 25.760 -1.345 -17.493 1.00 66.31 184 ARG A CA 1
ATOM 1327 C C . ARG A 1 184 ? 25.876 -1.804 -18.943 1.00 66.31 184 ARG A C 1
ATOM 1329 O O . ARG A 1 184 ? 26.926 -1.629 -19.553 1.00 66.31 184 ARG A O 1
ATOM 1336 N N . VAL A 1 185 ? 24.787 -2.367 -19.463 1.00 64.12 185 VAL A N 1
ATOM 1337 C CA . VAL A 1 185 ? 24.616 -2.787 -20.861 1.00 64.12 185 VAL A CA 1
ATOM 1338 C C . VAL A 1 185 ? 24.851 -1.604 -21.810 1.00 64.12 185 VAL A C 1
ATOM 1340 O O . VAL A 1 185 ? 25.626 -1.709 -22.753 1.00 64.12 185 VAL A O 1
ATOM 1343 N N . VAL A 1 186 ? 24.215 -0.458 -21.548 1.00 63.75 186 VAL A N 1
ATOM 1344 C CA . VAL A 1 186 ? 24.334 0.749 -22.383 1.00 63.75 186 VAL A CA 1
ATOM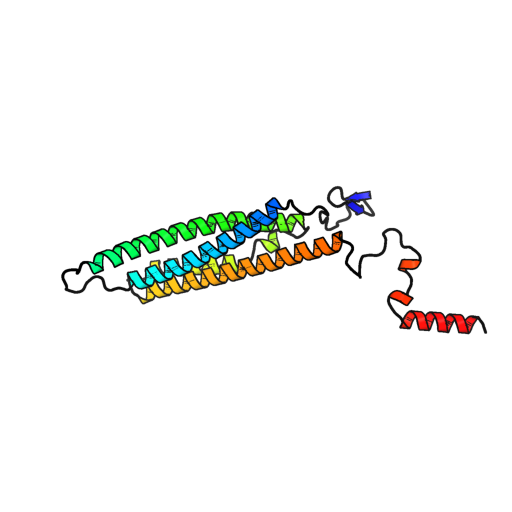 1345 C C . VAL A 1 186 ? 25.706 1.413 -22.235 1.00 63.75 186 VAL A C 1
ATOM 1347 O O . VAL A 1 186 ? 26.250 1.908 -23.217 1.00 63.75 186 VAL A O 1
ATOM 1350 N N . ALA A 1 187 ? 26.293 1.398 -21.037 1.00 60.59 187 ALA A N 1
ATOM 1351 C CA . ALA A 1 187 ? 27.620 1.951 -20.776 1.00 60.59 187 ALA A CA 1
ATOM 1352 C C . ALA A 1 187 ? 28.776 1.076 -21.304 1.00 60.59 187 ALA A C 1
ATOM 1354 O O . ALA A 1 187 ? 29.934 1.432 -21.089 1.00 60.59 187 ALA A O 1
ATOM 1355 N N . GLY A 1 188 ? 28.496 -0.067 -21.946 1.00 54.25 188 GLY A N 1
ATOM 1356 C CA . GLY A 1 188 ? 29.517 -0.975 -22.484 1.00 54.25 188 GLY A CA 1
ATOM 1357 C C . GLY A 1 188 ? 30.424 -1.603 -21.419 1.00 54.25 188 GLY A C 1
ATOM 1358 O O . GLY A 1 188 ? 31.533 -2.018 -21.729 1.00 54.25 188 GLY A O 1
ATOM 1359 N N . HIS A 1 189 ? 29.983 -1.640 -20.158 1.00 45.53 189 HIS A N 1
ATOM 1360 C CA . HIS A 1 189 ? 30.789 -2.072 -19.005 1.00 45.53 189 HIS A CA 1
ATOM 1361 C C . HIS A 1 189 ? 30.577 -3.546 -18.624 1.00 45.53 189 HIS A C 1
ATOM 1363 O O . HIS A 1 189 ? 30.929 -3.954 -17.516 1.00 45.53 189 HIS A O 1
ATOM 1369 N N . ASP A 1 190 ? 29.991 -4.353 -19.508 1.00 40.47 190 ASP A N 1
ATOM 1370 C CA . ASP A 1 190 ? 29.968 -5.801 -19.315 1.00 40.47 190 ASP A CA 1
ATOM 1371 C C . ASP A 1 190 ? 31.264 -6.402 -19.894 1.00 40.47 190 ASP A C 1
ATOM 1373 O O . ASP A 1 190 ? 31.487 -6.294 -21.100 1.00 40.47 190 ASP A O 1
ATOM 1377 N N . PRO A 1 191 ? 32.107 -7.081 -19.091 1.00 43.22 191 PRO A N 1
ATOM 1378 C CA . PRO A 1 191 ? 33.252 -7.844 -19.602 1.00 43.22 191 PRO A CA 1
ATOM 1379 C C . PRO A 1 191 ? 32.829 -9.078 -20.425 1.00 43.22 191 PRO A C 1
ATOM 1381 O O . PRO A 1 191 ? 33.678 -9.794 -20.939 1.00 43.22 191 PRO A O 1
ATOM 1384 N N . ALA A 1 192 ? 31.521 -9.324 -20.547 1.00 44.56 192 ALA A N 1
ATOM 1385 C CA . ALA A 1 192 ? 30.909 -10.381 -21.344 1.00 44.56 192 ALA A CA 1
ATOM 1386 C C . ALA A 1 192 ? 29.908 -9.805 -22.370 1.00 44.56 192 ALA A C 1
ATOM 1388 O O . ALA A 1 192 ? 28.808 -10.337 -22.541 1.00 44.56 192 ALA A O 1
ATOM 1389 N N . TRP A 1 193 ? 30.246 -8.677 -23.009 1.00 42.19 193 TRP A N 1
ATOM 1390 C CA . TRP A 1 193 ? 29.426 -8.109 -24.086 1.00 42.19 193 TRP A CA 1
ATOM 1391 C C . TRP A 1 193 ? 29.430 -9.023 -25.328 1.00 42.19 193 TRP A C 1
ATOM 1393 O O . TRP A 1 193 ? 30.420 -9.714 -25.575 1.00 42.19 193 TRP A O 1
ATOM 1403 N N . PRO A 1 194 ? 28.310 -9.096 -26.076 1.00 47.41 194 PRO A N 1
ATOM 1404 C CA . PRO A 1 194 ? 28.110 -10.073 -27.122 1.00 47.41 194 PRO A CA 1
ATOM 1405 C C . PRO A 1 194 ? 29.026 -9.760 -28.299 1.00 47.41 194 PRO A C 1
ATOM 1407 O O . PRO A 1 194 ? 29.196 -8.599 -28.669 1.00 47.41 194 PRO A O 1
ATOM 1410 N N . LEU A 1 195 ? 29.567 -10.839 -28.863 1.00 44.53 195 LEU A N 1
ATOM 1411 C CA . LEU A 1 195 ? 30.240 -10.918 -30.154 1.00 44.53 195 LEU A CA 1
ATOM 1412 C C . LEU A 1 195 ? 29.755 -9.807 -31.090 1.00 44.53 195 LEU A C 1
ATOM 1414 O O . LEU A 1 195 ? 28.555 -9.691 -31.361 1.00 44.53 195 LEU A O 1
ATOM 1418 N N . SER A 1 196 ? 30.701 -8.993 -31.548 1.00 40.59 196 SER A N 1
ATOM 1419 C CA . SER A 1 196 ? 30.540 -8.002 -32.605 1.00 40.59 196 SER A CA 1
ATOM 1420 C C . SER A 1 196 ? 29.570 -8.510 -33.689 1.00 40.59 196 SER A C 1
ATOM 1422 O O . SER A 1 196 ? 29.720 -9.650 -34.137 1.00 40.59 196 SER A O 1
ATOM 1424 N N . PRO A 1 197 ? 28.592 -7.711 -34.166 1.00 47.53 197 PRO A N 1
ATOM 1425 C CA . PRO A 1 197 ? 27.659 -8.150 -35.215 1.00 47.53 197 PRO A CA 1
ATOM 1426 C C . PRO A 1 197 ? 28.381 -8.552 -36.512 1.00 47.53 197 PRO A C 1
ATOM 1428 O O . PRO A 1 197 ? 27.897 -9.385 -37.276 1.00 47.53 197 PRO A O 1
ATOM 1431 N N . THR A 1 198 ? 29.579 -8.012 -36.727 1.00 47.56 198 THR A N 1
ATOM 1432 C CA . THR A 1 198 ? 30.574 -8.535 -37.658 1.00 47.56 198 THR A CA 1
ATOM 1433 C C . THR A 1 198 ? 31.603 -9.339 -36.869 1.00 47.56 198 THR A C 1
ATOM 1435 O O . THR A 1 198 ? 32.487 -8.705 -36.290 1.00 47.56 198 THR A O 1
ATOM 1438 N N . PRO A 1 199 ? 31.521 -10.684 -36.822 1.00 50.25 199 PRO A N 1
ATOM 1439 C CA . PRO A 1 199 ? 32.551 -11.488 -36.180 1.00 50.25 199 PRO A CA 1
ATOM 1440 C C . PRO A 1 199 ? 33.903 -11.127 -36.790 1.00 50.25 199 PRO A C 1
ATOM 1442 O O . PRO A 1 199 ? 34.148 -11.342 -37.978 1.00 50.25 199 PRO A O 1
ATOM 1445 N N . THR A 1 200 ? 34.753 -10.517 -35.977 1.00 60.06 200 THR A N 1
ATOM 1446 C CA . THR A 1 200 ? 36.138 -10.237 -36.336 1.00 60.06 200 THR A CA 1
ATOM 1447 C C . THR A 1 200 ? 36.974 -11.469 -36.008 1.00 60.06 200 THR A C 1
ATOM 1449 O O . THR A 1 200 ? 36.557 -12.326 -35.228 1.00 60.06 200 THR A O 1
ATOM 1452 N N . SER A 1 201 ? 38.163 -11.604 -36.596 1.00 61.09 201 SER A N 1
ATOM 1453 C CA . SER A 1 201 ? 39.085 -12.691 -36.223 1.00 61.09 201 SER A CA 1
ATOM 1454 C C . SER A 1 201 ? 39.388 -12.716 -34.723 1.00 61.09 201 SER A C 1
ATOM 1456 O O . SER A 1 201 ? 39.677 -13.774 -34.168 1.00 61.09 201 SER A O 1
ATOM 1458 N N . ASP A 1 202 ? 39.289 -11.556 -34.077 1.00 59.94 202 ASP A N 1
ATOM 1459 C CA . ASP A 1 202 ? 39.652 -11.350 -32.682 1.00 59.94 202 ASP A CA 1
ATOM 1460 C C . ASP A 1 202 ? 38.581 -11.911 -31.732 1.00 59.94 202 ASP A C 1
ATOM 1462 O O . ASP A 1 202 ? 38.917 -12.389 -30.650 1.00 59.94 202 ASP A O 1
ATOM 1466 N N . ASP A 1 203 ? 37.321 -11.986 -32.181 1.00 55.91 203 ASP A N 1
ATOM 1467 C CA . ASP A 1 203 ? 36.201 -12.605 -31.454 1.00 55.91 203 ASP A CA 1
ATOM 1468 C C . ASP A 1 203 ? 36.333 -14.139 -31.346 1.00 55.91 203 ASP A C 1
ATOM 1470 O O . ASP A 1 203 ? 35.758 -14.764 -30.455 1.00 55.91 203 ASP A O 1
ATOM 1474 N N . TRP A 1 204 ? 37.115 -14.756 -32.240 1.00 61.47 204 TRP A N 1
ATOM 1475 C CA . TRP A 1 204 ? 37.394 -16.199 -32.270 1.00 61.47 204 TRP A CA 1
ATOM 1476 C C . TRP A 1 204 ? 38.750 -16.555 -31.664 1.00 61.47 204 TRP A C 1
ATOM 1478 O O . TRP A 1 204 ? 39.236 -17.679 -31.832 1.00 61.47 204 TRP A O 1
ATOM 1488 N N . ASN A 1 205 ? 39.387 -15.613 -30.965 1.00 65.69 205 ASN A N 1
ATOM 1489 C CA . ASN A 1 205 ? 40.652 -15.871 -30.306 1.00 65.69 205 ASN A CA 1
ATOM 1490 C C . ASN A 1 205 ? 40.432 -16.777 -29.088 1.00 65.69 205 ASN A C 1
ATOM 1492 O O . ASN A 1 205 ? 40.265 -16.317 -27.958 1.00 65.69 205 ASN A O 1
ATOM 1496 N N . ALA A 1 206 ? 40.449 -18.090 -29.332 1.00 57.16 206 ALA A N 1
ATOM 1497 C CA . ALA A 1 206 ? 40.254 -19.129 -28.324 1.00 57.16 206 ALA A CA 1
ATOM 1498 C C . ALA A 1 206 ? 41.166 -18.949 -27.095 1.00 57.16 206 ALA A C 1
ATOM 1500 O O . ALA A 1 206 ? 40.781 -19.319 -25.989 1.00 57.16 206 ALA A O 1
ATOM 1501 N N . GLY A 1 207 ? 42.327 -18.302 -27.261 1.00 60.12 207 GLY A N 1
ATOM 1502 C CA . GLY A 1 207 ? 43.249 -18.007 -26.168 1.00 60.12 207 GLY A CA 1
ATOM 1503 C C . GLY A 1 207 ? 42.770 -16.983 -25.142 1.00 60.12 207 GLY A C 1
ATOM 1504 O O . GLY A 1 207 ? 43.329 -16.947 -24.051 1.00 60.12 207 GLY A O 1
ATOM 1505 N N . GLN A 1 208 ? 41.743 -16.183 -25.440 1.00 62.66 208 GLN A N 1
ATOM 1506 C CA . GLN A 1 208 ? 41.156 -15.262 -24.458 1.00 62.66 208 GLN A CA 1
ATOM 1507 C C . GLN A 1 208 ? 40.117 -15.928 -23.541 1.00 62.66 208 GLN A C 1
ATOM 1509 O O . GLN A 1 208 ? 39.884 -15.433 -22.441 1.00 62.66 208 GLN A O 1
ATOM 1514 N N . TRP A 1 209 ? 39.499 -17.032 -23.972 1.00 56.03 209 TRP A N 1
ATOM 1515 C CA . TRP A 1 209 ? 38.324 -17.615 -23.308 1.00 56.03 209 TRP A CA 1
ATOM 1516 C C . TRP A 1 209 ? 38.635 -18.965 -22.660 1.00 56.03 209 TRP A C 1
ATOM 1518 O O . TRP A 1 209 ? 38.007 -19.317 -21.663 1.00 56.03 209 TRP A O 1
ATOM 1528 N N . ASP A 1 210 ? 39.617 -19.699 -23.194 1.00 72.25 210 ASP A N 1
ATOM 1529 C CA . ASP A 1 210 ? 40.061 -20.977 -22.646 1.00 72.25 210 ASP A CA 1
ATOM 1530 C C . ASP A 1 210 ? 41.581 -21.183 -22.862 1.00 72.25 210 ASP A C 1
ATOM 1532 O O . ASP A 1 210 ? 42.031 -21.503 -23.972 1.00 72.25 210 ASP A O 1
ATOM 1536 N N . PRO A 1 211 ? 42.408 -21.005 -21.812 1.00 75.06 211 PRO A N 1
ATOM 1537 C CA . PRO A 1 211 ? 43.859 -21.154 -21.912 1.00 75.06 211 PRO A CA 1
ATOM 1538 C C . PRO A 1 211 ? 44.308 -22.602 -22.181 1.00 75.06 211 PRO A C 1
ATOM 1540 O O . PRO A 1 211 ? 45.457 -22.819 -22.582 1.00 75.06 211 PRO A O 1
ATOM 1543 N N . ASP A 1 212 ? 43.439 -23.598 -21.983 1.00 77.38 212 ASP A N 1
ATOM 1544 C CA . ASP A 1 212 ? 43.748 -25.001 -22.273 1.00 77.38 212 ASP A CA 1
ATOM 1545 C C . ASP A 1 212 ? 43.588 -25.305 -23.765 1.00 77.38 212 ASP A C 1
ATOM 1547 O O . ASP A 1 212 ? 44.416 -26.007 -24.352 1.00 77.38 212 ASP A O 1
ATOM 1551 N N . VAL A 1 213 ? 42.597 -24.688 -24.414 1.00 74.06 213 VAL A N 1
ATOM 1552 C CA . VAL A 1 213 ? 42.407 -24.775 -25.869 1.00 74.06 213 VAL A CA 1
ATOM 1553 C C . VAL A 1 213 ? 43.575 -24.126 -26.614 1.00 74.06 213 VAL A C 1
ATOM 1555 O O . VAL A 1 213 ? 44.053 -24.686 -27.602 1.00 74.06 213 VAL A O 1
ATOM 1558 N N . LEU A 1 214 ? 44.099 -22.995 -26.126 1.00 78.44 214 LEU A N 1
ATOM 1559 C CA . LEU A 1 214 ? 45.283 -22.360 -26.720 1.00 78.44 214 LEU A CA 1
ATOM 1560 C C . LEU A 1 214 ? 46.514 -23.271 -26.657 1.00 78.44 214 LEU A C 1
ATOM 1562 O O . LEU A 1 214 ? 47.187 -23.467 -27.671 1.00 78.44 214 LEU A O 1
ATOM 1566 N N . ARG A 1 215 ? 46.772 -23.873 -25.489 1.00 81.25 215 ARG A N 1
ATOM 1567 C CA . ARG A 1 215 ? 47.890 -24.810 -25.302 1.00 81.25 215 ARG A CA 1
ATOM 1568 C C . ARG A 1 215 ? 47.796 -26.009 -26.234 1.00 81.25 215 ARG A C 1
ATOM 1570 O O . ARG A 1 215 ? 48.810 -26.440 -26.783 1.00 81.25 215 ARG A O 1
ATOM 1577 N N . ASP A 1 216 ? 46.598 -26.538 -26.447 1.00 83.06 216 ASP A N 1
ATOM 1578 C CA . ASP A 1 216 ? 46.405 -27.660 -27.359 1.00 83.06 216 ASP A CA 1
ATOM 1579 C C . ASP A 1 216 ? 46.580 -27.257 -28.839 1.00 83.06 216 ASP A C 1
ATOM 1581 O O . ASP A 1 216 ? 47.222 -27.981 -29.605 1.00 83.06 216 ASP A O 1
ATOM 1585 N N . ILE A 1 217 ? 46.113 -26.069 -29.247 1.00 78.50 217 ILE A N 1
ATOM 1586 C CA . ILE A 1 217 ? 46.359 -25.526 -30.597 1.00 78.50 217 ILE A CA 1
ATOM 1587 C C . ILE A 1 217 ? 47.865 -25.368 -30.852 1.00 78.50 217 ILE A C 1
ATOM 1589 O O . ILE A 1 217 ? 48.367 -25.794 -31.898 1.00 78.50 217 ILE A O 1
ATOM 1593 N N . GLU A 1 218 ? 48.606 -24.804 -29.897 1.00 83.75 218 GLU A N 1
ATOM 1594 C CA . GLU A 1 218 ? 50.061 -24.649 -29.985 1.00 83.75 218 GLU A CA 1
ATOM 1595 C C . GLU A 1 218 ? 50.779 -26.006 -30.035 1.00 83.75 218 GLU A C 1
ATOM 1597 O O . GLU A 1 218 ? 51.659 -26.217 -30.877 1.00 83.75 218 GLU A O 1
ATOM 1602 N N . ALA A 1 219 ? 50.351 -26.971 -29.217 1.00 85.38 219 ALA A N 1
ATOM 1603 C CA . ALA A 1 219 ? 50.894 -28.327 -29.217 1.00 85.38 219 ALA A CA 1
ATOM 1604 C C . ALA A 1 219 ? 50.663 -29.060 -30.552 1.00 85.38 219 ALA A C 1
ATOM 1606 O O . ALA A 1 219 ? 51.523 -29.818 -31.010 1.00 85.38 219 ALA A O 1
ATOM 1607 N N . ARG A 1 220 ? 49.516 -28.857 -31.213 1.00 81.75 220 ARG A N 1
ATOM 1608 C CA . ARG A 1 220 ? 49.268 -29.390 -32.567 1.00 81.75 220 ARG A CA 1
ATOM 1609 C C . ARG A 1 220 ? 50.121 -28.682 -33.619 1.00 81.75 220 ARG A C 1
ATOM 1611 O O . ARG A 1 220 ? 50.684 -29.341 -34.487 1.00 81.75 220 ARG A O 1
ATOM 1618 N N . ARG A 1 221 ? 50.273 -27.358 -33.527 1.00 81.88 221 ARG A N 1
ATOM 1619 C CA . ARG A 1 221 ? 51.077 -26.567 -34.473 1.00 81.88 221 ARG A CA 1
ATOM 1620 C C . ARG A 1 221 ? 52.553 -26.963 -34.459 1.00 81.88 221 ARG A C 1
ATOM 1622 O O . ARG A 1 221 ? 53.173 -27.024 -35.517 1.00 81.88 221 ARG A O 1
ATOM 1629 N N . ASN A 1 222 ? 53.093 -27.272 -33.282 1.00 83.19 222 ASN A N 1
ATOM 1630 C CA . ASN A 1 222 ? 54.476 -27.721 -33.132 1.00 83.19 222 ASN A CA 1
ATOM 1631 C C . ASN A 1 222 ? 54.700 -29.127 -33.710 1.00 83.19 222 ASN A C 1
ATOM 1633 O O . ASN A 1 222 ? 55.728 -29.354 -34.335 1.00 83.19 222 ASN A O 1
ATOM 1637 N N . ARG A 1 223 ? 53.712 -30.029 -33.604 1.00 80.38 223 ARG A N 1
ATOM 1638 C CA . ARG A 1 223 ? 53.761 -31.373 -34.214 1.00 80.38 223 ARG A CA 1
ATOM 1639 C C . ARG A 1 223 ? 53.774 -31.365 -35.744 1.00 80.38 223 ARG A C 1
ATOM 1641 O O . ARG A 1 223 ? 54.265 -32.310 -36.337 1.00 80.38 223 ARG A O 1
ATOM 1648 N N . HIS A 1 224 ? 53.231 -30.326 -36.378 1.00 71.12 224 HIS A N 1
ATOM 1649 C CA . HIS A 1 224 ? 53.222 -30.190 -37.840 1.00 71.12 224 HIS A CA 1
ATOM 1650 C C . HIS A 1 224 ? 54.455 -29.472 -38.412 1.00 71.12 224 HIS A C 1
ATOM 1652 O O . HIS A 1 224 ? 54.583 -29.374 -39.630 1.00 71.12 224 HIS A O 1
ATOM 1658 N N . ARG A 1 225 ? 55.334 -28.923 -37.562 1.00 66.12 225 ARG A N 1
ATOM 1659 C CA . ARG A 1 225 ? 56.567 -28.230 -37.981 1.00 66.12 225 ARG A CA 1
ATOM 1660 C C . ARG A 1 225 ? 57.820 -29.108 -37.923 1.00 66.12 225 ARG A C 1
ATOM 1662 O O . ARG A 1 225 ? 58.848 -28.695 -38.451 1.00 66.12 225 ARG A O 1
ATOM 1669 N N . THR A 1 226 ? 57.726 -30.262 -37.275 1.00 52.41 226 THR A N 1
ATOM 1670 C CA . THR A 1 226 ? 58.742 -31.323 -37.222 1.00 52.41 226 THR A CA 1
ATOM 1671 C C . THR A 1 226 ? 58.415 -32.402 -38.234 1.00 52.41 226 THR A C 1
ATOM 1673 O O . THR A 1 226 ? 59.346 -32.846 -38.932 1.00 52.41 226 THR A O 1
#

Secondary structure (DSSP, 8-state):
-B-TTT--B-SSTT-------SSPPPHHHHHHHHHHHHHHHHHHHHHHHHHHHHHHHHTS---SS-PPPTHHHHHHHHHHHHHHHHHHHHHHHHHHHHHHHHHHHHHHHHTTS-HHHHH--HHHHHHHHHHHHHHHHHHH-S-TT-HHHHHHHHHHHHHHHHHHHHHHHHHHHHHHHHHHHHHHHHTT--TT----SS--GGGG-HHHH-HHHHHHHHHHHHHTT-